Protein AF-A0A924TIH5-F1 (afdb_monomer_lite)

pLDDT: mean 90.41, std 7.59, range [57.5, 97.56]

Foldseek 3Di:
DDKDWFFFAAEAAQQDPVPPPDRFPHWDQQEQDLVRQQEQFDADPVRHGPGHSVNQRVLSVVVQCPAPQSVVRHRHTIDGRRHGDDMADWDKDKDKDKDFPDPDPPGKIKMKMKIKTRVVCVVPVVHRWHKDADCPRPRYDHAKYFDADDPPPDTHIGGDRDPDDRIDTDPPRSDMDMDMDMDIDD

Sequence (186 aa):
YNMQSGSPYTYVYIGDINRDGSPNNDLIYVPTSQADANLTDIKDANGNVTVTSAQQWNDLSAYIANDKYLKNRIGNYAERNGARTPWNNQLDMKISHEFLFTKSKSKQSIQLSLDVFNLSNFISRNWGKQYFVPNILNANYQLLTLQSITNSTKPNINFNKPTTTPWQVDPITSRAQGQLTVRYNF

Secondary structure (DSSP, 8-state):
-EEEPPPEEEEEEES-SS-SS-TT-PBPB--SSHHHHTBPPEE-TTS-EEE-HHHHHHHHHHHHHH-TTGGGTTTSBPPTT-EEPPPEEE--EEEEEEEE--SSSS--EEEEEEEEETHHHHH-TTSS--EE--GGGTTEEEEEEEEEE-SSSSEEEEE---SS-SSEE-TTTTS-EEEEEEEEE-

Radius of gyration: 25.92 Å; chains: 1; bounding box: 71×33×75 Å

Structure (mmCIF, N/CA/C/O backbone):
data_AF-A0A924TIH5-F1
#
_entry.id   AF-A0A924TIH5-F1
#
loop_
_atom_site.group_PDB
_atom_site.id
_atom_site.type_symbol
_atom_site.label_atom_id
_atom_site.label_alt_id
_atom_site.label_comp_id
_atom_site.label_asym_id
_atom_site.label_entity_id
_atom_site.label_seq_id
_atom_site.pdbx_PDB_ins_code
_atom_site.Cartn_x
_atom_site.Cartn_y
_atom_site.Cartn_z
_atom_site.occupancy
_atom_site.B_iso_or_equiv
_atom_site.auth_seq_id
_atom_site.auth_comp_id
_atom_site.auth_asym_id
_atom_site.auth_atom_id
_atom_site.pdbx_PDB_model_num
ATOM 1 N N . TYR A 1 1 ? -20.211 -0.505 15.451 1.00 76.81 1 TYR A N 1
ATOM 2 C CA . TYR A 1 1 ? -19.358 -1.172 14.448 1.00 76.81 1 TYR A CA 1
ATOM 3 C C . TYR A 1 1 ? -19.068 -0.179 13.339 1.00 76.81 1 TYR A C 1
ATOM 5 O O . TYR A 1 1 ? -20.004 0.461 12.877 1.00 76.81 1 TYR A O 1
ATOM 13 N N . ASN A 1 2 ? -17.800 -0.002 12.979 1.00 83.25 2 ASN A N 1
ATOM 14 C CA . ASN A 1 2 ? -17.338 0.960 11.984 1.00 83.25 2 ASN A CA 1
ATOM 15 C C . ASN A 1 2 ? -16.594 0.215 10.864 1.00 83.25 2 ASN A C 1
ATOM 17 O O . ASN A 1 2 ? -15.718 -0.606 11.146 1.00 83.25 2 ASN A O 1
ATOM 21 N N . MET A 1 3 ? -16.956 0.501 9.613 1.00 85.88 3 MET A N 1
ATOM 22 C CA . MET A 1 3 ? -16.277 0.025 8.409 1.00 85.88 3 MET A CA 1
ATOM 23 C C . MET A 1 3 ? -15.849 1.242 7.602 1.00 85.88 3 MET A C 1
ATOM 25 O O . MET A 1 3 ? -16.680 2.071 7.232 1.00 85.88 3 MET A O 1
ATOM 29 N N . GLN A 1 4 ? -14.561 1.338 7.304 1.00 87.38 4 GLN A N 1
ATOM 30 C CA . GLN A 1 4 ? -14.011 2.432 6.520 1.00 87.38 4 GLN A CA 1
ATOM 31 C C . GLN A 1 4 ? -13.245 1.872 5.334 1.00 87.38 4 GLN A C 1
ATOM 33 O O . GLN A 1 4 ? -12.441 0.940 5.454 1.00 87.38 4 GLN A O 1
ATOM 38 N N . SER A 1 5 ? -13.496 2.473 4.171 1.00 88.31 5 SER A N 1
ATOM 39 C CA . SER A 1 5 ? -12.651 2.250 3.003 1.00 88.31 5 SER A CA 1
ATOM 40 C C . SER A 1 5 ? -11.211 2.601 3.363 1.00 88.31 5 SER A C 1
ATOM 42 O O . SER A 1 5 ? -10.970 3.598 4.042 1.00 88.31 5 SER A O 1
ATOM 44 N N . GLY A 1 6 ? -10.263 1.793 2.892 1.00 90.19 6 GLY A N 1
ATOM 45 C CA . GLY A 1 6 ? -8.849 2.027 3.159 1.00 90.19 6 GLY A CA 1
ATOM 46 C C . GLY A 1 6 ? -8.371 3.396 2.673 1.00 90.19 6 GLY A C 1
ATOM 47 O O . GLY A 1 6 ? -8.931 3.964 1.722 1.00 90.19 6 GLY A O 1
ATOM 48 N N . SER A 1 7 ? -7.331 3.914 3.326 1.00 92.75 7 SER A N 1
ATOM 49 C CA . SER A 1 7 ? -6.721 5.200 2.997 1.00 92.75 7 SER A CA 1
ATOM 50 C C . SER A 1 7 ? -6.247 5.208 1.540 1.00 92.75 7 SER A C 1
ATOM 52 O O . SER A 1 7 ? -5.649 4.224 1.090 1.00 92.75 7 SER A O 1
ATOM 54 N N . PRO A 1 8 ? -6.526 6.278 0.779 1.00 94.00 8 PRO A N 1
ATOM 55 C CA . PRO A 1 8 ? -6.029 6.385 -0.579 1.00 94.00 8 PRO A CA 1
ATOM 56 C C . PRO A 1 8 ? -4.518 6.647 -0.601 1.00 94.00 8 PRO A C 1
ATOM 58 O O . PRO A 1 8 ? -3.979 7.274 0.310 1.00 94.00 8 PRO A O 1
ATOM 61 N N . TYR A 1 9 ? -3.856 6.187 -1.658 1.00 94.62 9 TYR A N 1
ATOM 62 C CA . TYR A 1 9 ? -2.470 6.518 -1.981 1.00 94.62 9 TYR A CA 1
ATOM 63 C C . TYR A 1 9 ? -2.252 6.545 -3.495 1.00 94.62 9 TYR A C 1
ATOM 65 O O . TYR A 1 9 ? -3.096 6.098 -4.279 1.00 94.62 9 TYR A O 1
ATOM 73 N N . THR A 1 10 ? -1.113 7.097 -3.905 1.00 94.88 10 THR A N 1
ATOM 74 C CA . THR A 1 10 ? -0.770 7.299 -5.317 1.00 94.88 10 THR A CA 1
ATOM 75 C C . THR A 1 10 ? 0.512 6.562 -5.664 1.00 94.88 10 THR A C 1
ATOM 77 O O . THR A 1 10 ? 1.492 6.677 -4.940 1.00 94.88 10 THR A O 1
ATOM 80 N N . TYR A 1 11 ? 0.545 5.853 -6.789 1.00 94.94 11 TYR A N 1
ATOM 81 C CA . TYR A 1 11 ? 1.796 5.321 -7.324 1.00 94.94 11 TYR A CA 1
ATOM 82 C C . TYR A 1 11 ? 2.500 6.373 -8.179 1.00 94.94 11 TYR A C 1
ATOM 84 O O . TYR A 1 11 ? 1.914 6.874 -9.142 1.00 94.94 11 TYR A O 1
ATOM 92 N N . VAL A 1 12 ? 3.750 6.680 -7.839 1.00 94.25 12 VAL A N 1
ATOM 93 C CA . VAL A 1 12 ? 4.549 7.705 -8.521 1.00 94.25 12 VAL A CA 1
ATOM 94 C C . VAL A 1 12 ? 5.921 7.196 -8.944 1.00 94.25 12 VAL A C 1
ATOM 96 O O . VAL A 1 12 ? 6.420 6.184 -8.434 1.00 94.25 12 VAL A O 1
ATOM 99 N N . TYR A 1 13 ? 6.527 7.921 -9.875 1.00 93.56 13 TYR A N 1
ATOM 100 C CA . TYR A 1 13 ? 7.938 7.798 -10.191 1.00 93.56 13 TYR A CA 1
ATOM 101 C C . TYR A 1 13 ? 8.814 8.469 -9.126 1.00 93.56 13 TYR A C 1
ATOM 103 O O . TYR A 1 13 ? 8.403 9.415 -8.454 1.00 93.56 13 TYR A O 1
ATOM 111 N N . ILE A 1 14 ? 10.042 7.970 -8.996 1.00 92.81 14 ILE A N 1
ATOM 112 C CA . ILE A 1 14 ? 11.169 8.725 -8.450 1.00 92.81 14 ILE A CA 1
ATOM 113 C C . ILE A 1 14 ? 11.834 9.436 -9.622 1.00 92.81 14 ILE A C 1
ATOM 115 O O . ILE A 1 14 ? 12.335 8.778 -10.530 1.00 92.81 14 ILE A O 1
ATOM 119 N N . GLY A 1 15 ? 11.861 10.759 -9.590 1.00 90.12 15 GLY A N 1
ATOM 120 C CA . GLY A 1 15 ? 12.354 11.616 -10.660 1.00 90.12 15 GLY A CA 1
ATOM 121 C C . GLY A 1 15 ? 11.254 12.478 -11.274 1.00 90.12 15 GLY A C 1
ATOM 122 O O . GLY A 1 15 ? 10.070 12.302 -11.011 1.00 90.12 15 GLY A O 1
ATOM 123 N N . ASP A 1 16 ? 11.689 13.436 -12.082 1.00 88.19 16 ASP A N 1
ATOM 124 C CA . ASP A 1 16 ? 10.838 14.434 -12.725 1.00 88.19 16 ASP A CA 1
ATOM 125 C C . ASP A 1 16 ? 10.706 14.094 -14.218 1.00 88.19 16 ASP A C 1
ATOM 127 O O . ASP A 1 16 ? 11.585 14.397 -15.031 1.00 88.19 16 ASP A O 1
ATOM 131 N N . ILE A 1 17 ? 9.652 13.352 -14.562 1.00 86.81 17 ILE A N 1
ATOM 132 C CA . ILE A 1 17 ? 9.388 12.881 -15.926 1.00 86.81 17 ILE A CA 1
ATOM 133 C C . ILE A 1 17 ? 8.745 13.981 -16.758 1.00 86.81 17 ILE A C 1
ATOM 135 O O . ILE A 1 17 ? 9.081 14.121 -17.938 1.00 86.81 17 ILE A O 1
ATOM 139 N N . ASN A 1 18 ? 7.824 14.741 -16.167 1.00 86.38 18 ASN A N 1
ATOM 140 C CA . ASN A 1 18 ? 7.115 15.811 -16.863 1.00 86.38 18 ASN A CA 1
ATOM 141 C C . ASN A 1 18 ? 7.921 17.133 -16.927 1.00 86.38 18 ASN A C 1
ATOM 143 O O . ASN A 1 18 ? 7.547 18.027 -17.687 1.00 86.38 18 ASN A O 1
ATOM 147 N N . ARG A 1 19 ? 9.053 17.216 -16.209 1.00 85.38 19 ARG A N 1
ATOM 148 C CA . ARG A 1 19 ? 9.970 18.365 -16.116 1.00 85.38 19 ARG A CA 1
ATOM 149 C C . ARG A 1 19 ? 9.336 19.614 -15.495 1.00 85.38 19 ARG A C 1
ATOM 151 O O . ARG A 1 19 ? 9.668 20.731 -15.896 1.00 85.38 19 ARG A O 1
ATOM 158 N N . ASP A 1 20 ? 8.434 19.434 -14.534 1.00 87.19 20 ASP A N 1
ATOM 159 C CA . ASP A 1 20 ? 7.752 20.518 -13.814 1.00 87.19 20 ASP A CA 1
ATOM 160 C C . ASP A 1 20 ? 8.487 20.980 -12.539 1.00 87.19 20 ASP A C 1
ATOM 162 O O . ASP A 1 20 ? 8.040 21.913 -11.866 1.00 87.19 20 ASP A O 1
ATOM 166 N N . GLY A 1 21 ? 9.627 20.363 -12.215 1.00 86.19 21 GLY A N 1
ATOM 167 C CA . GLY A 1 21 ? 10.427 20.665 -11.030 1.00 86.19 21 GLY A CA 1
ATOM 168 C C . GLY A 1 21 ? 10.032 19.875 -9.778 1.00 86.19 21 GLY A C 1
ATOM 169 O O . GLY A 1 21 ? 10.591 20.134 -8.709 1.00 86.19 21 GLY A O 1
ATOM 170 N N . SER A 1 22 ? 9.108 18.912 -9.877 1.00 87.69 22 SER A N 1
ATOM 171 C CA . SER A 1 22 ? 8.626 18.100 -8.753 1.00 87.69 22 SER A CA 1
ATOM 172 C C . SER A 1 22 ? 8.969 16.612 -8.923 1.00 87.69 22 SER A C 1
ATOM 174 O O . SER A 1 22 ? 8.161 15.818 -9.386 1.00 87.69 22 SER A O 1
ATOM 176 N N . PRO A 1 23 ? 10.125 16.137 -8.435 1.00 84.12 23 PRO A N 1
ATOM 177 C CA . PRO A 1 23 ? 10.618 14.795 -8.756 1.00 84.12 23 PRO A CA 1
ATOM 178 C C . PRO A 1 23 ? 9.881 13.624 -8.076 1.00 84.12 23 PRO A C 1
ATOM 180 O O . PRO A 1 23 ? 10.390 12.513 -8.087 1.00 84.12 23 PRO A O 1
ATOM 183 N N . ASN A 1 24 ? 8.748 13.833 -7.398 1.00 86.06 24 ASN A N 1
ATOM 184 C CA . ASN A 1 24 ? 8.076 12.787 -6.603 1.00 86.06 24 ASN A CA 1
ATOM 185 C C . ASN A 1 24 ? 6.539 12.878 -6.636 1.00 86.06 24 ASN A C 1
ATOM 187 O O . ASN A 1 24 ? 5.865 12.444 -5.695 1.00 86.06 24 ASN A O 1
ATOM 191 N N . ASN A 1 25 ? 5.965 13.495 -7.668 1.00 90.00 25 ASN A N 1
ATOM 192 C CA . ASN A 1 25 ? 4.514 13.667 -7.821 1.00 90.00 25 ASN A CA 1
ATOM 193 C C . ASN A 1 25 ? 3.964 13.094 -9.144 1.00 90.00 25 ASN A C 1
ATOM 195 O O . ASN A 1 25 ? 2.739 13.105 -9.328 1.00 90.00 25 ASN A O 1
ATOM 199 N N . ASP A 1 26 ? 4.851 12.603 -10.013 1.00 92.62 26 ASP A N 1
ATOM 200 C CA . ASP A 1 26 ? 4.543 12.101 -11.346 1.00 92.62 26 ASP A CA 1
ATOM 201 C C . ASP A 1 26 ? 3.966 10.694 -11.298 1.00 92.62 26 ASP A C 1
ATOM 203 O O . ASP A 1 26 ? 4.579 9.771 -10.767 1.00 92.62 26 ASP A O 1
ATOM 207 N N . LEU A 1 27 ? 2.776 10.521 -11.870 1.00 93.88 27 LEU A N 1
ATOM 208 C CA . LEU A 1 27 ? 2.031 9.263 -11.844 1.00 93.88 27 LEU A CA 1
ATOM 209 C C . LEU A 1 27 ? 2.719 8.198 -12.695 1.00 93.88 27 LEU A C 1
ATOM 211 O O . LEU A 1 27 ? 3.133 8.476 -13.821 1.00 93.88 27 LEU A O 1
ATOM 215 N N . ILE A 1 28 ? 2.779 6.960 -12.193 1.00 94.31 28 ILE A N 1
ATOM 216 C CA . ILE A 1 28 ? 3.353 5.870 -12.986 1.00 94.31 28 ILE A CA 1
ATOM 217 C C . ILE A 1 28 ? 2.491 5.526 -14.195 1.00 94.31 28 ILE A C 1
ATOM 219 O O . ILE A 1 28 ? 1.271 5.427 -14.083 1.00 94.31 28 ILE A O 1
ATOM 223 N N . TYR A 1 29 ? 3.125 5.268 -15.333 1.00 94.50 29 TYR A N 1
ATOM 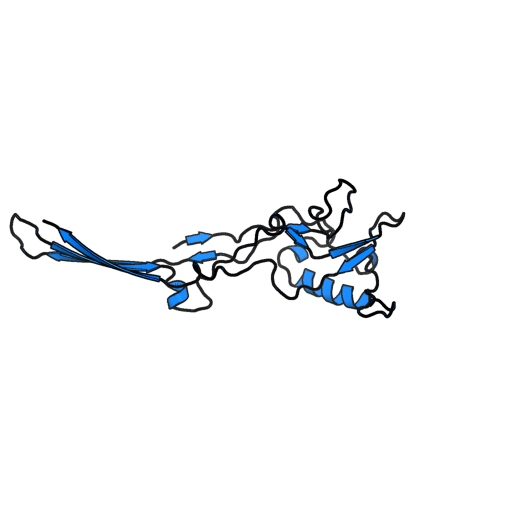224 C CA . TYR A 1 29 ? 2.498 4.511 -16.408 1.00 94.50 29 TYR A CA 1
ATOM 225 C C . TYR A 1 29 ? 2.622 3.017 -16.100 1.00 94.50 29 TYR A C 1
ATOM 227 O O . TYR A 1 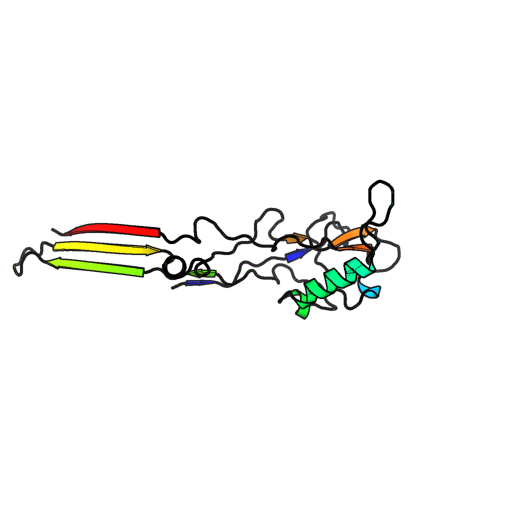29 ? 3.709 2.554 -15.748 1.00 94.50 29 TYR A O 1
ATOM 235 N N . VAL A 1 30 ? 1.528 2.259 -16.205 1.00 96.44 30 VAL A N 1
ATOM 236 C CA . VAL A 1 30 ? 1.551 0.809 -15.973 1.00 96.44 30 VAL A CA 1
ATOM 237 C C . VAL A 1 30 ? 1.799 0.099 -17.308 1.00 96.44 30 VAL A C 1
ATOM 239 O O . VAL A 1 30 ? 0.894 0.047 -18.144 1.00 96.44 30 VAL A O 1
ATOM 242 N N . PRO A 1 31 ? 3.006 -0.450 -17.533 1.00 94.88 31 PRO A N 1
ATOM 243 C CA . PRO A 1 31 ? 3.396 -0.982 -18.833 1.00 94.88 31 PRO A CA 1
ATOM 244 C C . PRO A 1 31 ? 2.620 -2.243 -19.220 1.00 94.88 31 PRO A C 1
ATOM 246 O O . PRO A 1 31 ? 2.280 -3.079 -18.383 1.00 94.88 31 PRO A O 1
ATOM 249 N N . THR A 1 32 ? 2.396 -2.400 -20.522 1.00 95.31 32 THR A N 1
ATOM 250 C CA . THR A 1 32 ? 1.727 -3.564 -21.129 1.00 95.31 32 THR A CA 1
ATOM 251 C C . THR A 1 32 ? 2.678 -4.721 -21.433 1.00 95.31 32 THR A C 1
ATOM 253 O O . THR A 1 32 ? 2.260 -5.876 -21.487 1.00 95.31 32 THR A O 1
ATOM 256 N N . SER A 1 33 ? 3.961 -4.424 -21.646 1.00 94.12 33 SER A N 1
ATOM 257 C CA . SER A 1 33 ? 4.993 -5.393 -22.021 1.00 94.12 33 SER A CA 1
ATOM 258 C C . SER A 1 33 ? 6.388 -4.921 -21.601 1.00 94.12 33 SER A C 1
ATOM 260 O O . SER A 1 33 ? 6.591 -3.748 -21.285 1.00 94.12 33 SER A O 1
ATOM 262 N N . GLN A 1 34 ? 7.380 -5.813 -21.653 1.00 92.12 34 GLN A N 1
ATOM 263 C CA . GLN A 1 34 ? 8.775 -5.467 -21.356 1.00 92.12 34 GLN A CA 1
ATOM 264 C C . GLN A 1 34 ? 9.309 -4.355 -22.270 1.00 92.12 34 GLN A C 1
ATOM 266 O O . GLN A 1 34 ? 9.983 -3.439 -21.802 1.00 92.12 34 GLN A O 1
ATOM 271 N N . ALA A 1 35 ? 8.975 -4.417 -23.563 1.00 90.19 35 ALA A N 1
ATOM 272 C CA . ALA A 1 35 ? 9.354 -3.398 -24.541 1.00 90.19 35 ALA A CA 1
ATOM 273 C C . ALA A 1 35 ? 8.684 -2.043 -24.260 1.00 90.19 35 ALA A C 1
ATOM 275 O O . ALA A 1 35 ? 9.222 -0.992 -24.595 1.00 90.19 35 ALA A O 1
ATOM 276 N N . ASP A 1 36 ? 7.507 -2.065 -23.638 1.00 90.31 36 ASP A N 1
ATOM 277 C CA . ASP A 1 36 ? 6.765 -0.870 -23.256 1.00 90.31 36 ASP A CA 1
ATOM 278 C C . ASP A 1 36 ? 7.317 -0.223 -21.976 1.00 90.31 36 ASP A C 1
ATOM 280 O O . ASP A 1 36 ? 7.389 0.999 -21.891 1.00 90.31 36 ASP A O 1
ATOM 284 N N . ALA A 1 37 ? 7.770 -1.040 -21.019 1.00 90.50 37 ALA A N 1
ATOM 285 C CA . ALA A 1 37 ? 8.333 -0.579 -19.753 1.00 90.50 37 ALA A CA 1
ATOM 286 C C . ALA A 1 37 ? 9.672 0.155 -19.900 1.00 90.50 37 ALA A C 1
ATOM 288 O O . ALA A 1 37 ? 9.978 0.997 -19.065 1.00 90.50 37 ALA A O 1
ATOM 289 N N . ASN A 1 38 ? 10.471 -0.169 -20.924 1.00 92.50 38 ASN A N 1
ATOM 290 C CA . ASN A 1 38 ? 11.796 0.420 -21.152 1.00 92.50 38 ASN A CA 1
ATOM 291 C C . ASN A 1 38 ? 12.707 0.368 -19.897 1.00 92.50 38 ASN A C 1
ATOM 293 O O . ASN A 1 38 ? 13.291 1.365 -19.459 1.00 92.50 38 ASN A O 1
ATOM 297 N N . LEU A 1 39 ? 12.773 -0.822 -19.286 1.00 94.38 39 LEU A N 1
ATOM 298 C CA . LEU A 1 39 ? 13.596 -1.096 -18.107 1.00 94.38 39 LEU A CA 1
ATOM 299 C C . LEU A 1 39 ? 15.074 -1.210 -18.494 1.00 94.38 39 LEU A C 1
ATOM 301 O O . LEU A 1 39 ? 15.415 -1.958 -19.409 1.00 94.38 39 LEU A O 1
ATOM 305 N N . THR A 1 40 ? 15.955 -0.534 -17.762 1.00 94.75 40 THR A N 1
ATOM 306 C CA . THR A 1 40 ? 17.412 -0.676 -17.919 1.00 94.75 40 THR A CA 1
ATOM 307 C C . THR A 1 40 ? 17.988 -1.635 -16.885 1.00 94.75 40 THR A C 1
ATOM 309 O O . THR A 1 40 ? 17.383 -1.864 -15.844 1.00 94.75 40 THR A O 1
ATOM 312 N N . ASP A 1 41 ? 19.156 -2.216 -17.145 1.00 95.31 41 ASP A N 1
ATOM 313 C CA . ASP A 1 41 ? 19.834 -3.059 -16.154 1.00 95.31 41 ASP A CA 1
ATOM 314 C C . ASP A 1 41 ? 20.254 -2.237 -14.924 1.00 95.31 41 ASP A C 1
ATOM 316 O O . ASP A 1 41 ? 20.833 -1.157 -15.062 1.00 95.31 41 ASP A O 1
ATOM 320 N N . ILE A 1 42 ? 20.007 -2.771 -13.725 1.00 93.94 42 ILE A N 1
ATOM 321 C CA . ILE A 1 42 ? 20.531 -2.211 -12.475 1.00 93.94 42 ILE A CA 1
ATOM 322 C C . ILE A 1 42 ? 21.972 -2.692 -12.330 1.00 93.94 42 ILE A C 1
ATOM 324 O O . ILE A 1 42 ? 22.253 -3.889 -12.452 1.00 93.94 42 ILE A O 1
ATOM 328 N N . LYS A 1 43 ? 22.886 -1.755 -12.076 1.00 93.50 43 LYS A N 1
ATOM 329 C CA . LYS A 1 43 ? 24.322 -2.013 -11.956 1.00 93.50 43 LYS A CA 1
ATOM 330 C C . LYS A 1 43 ? 24.841 -1.603 -10.583 1.00 93.50 43 LYS A C 1
ATOM 332 O O . LYS A 1 43 ? 24.302 -0.687 -9.965 1.00 93.50 43 LYS A O 1
ATOM 337 N N . ASP A 1 44 ? 25.874 -2.290 -10.106 1.00 91.88 44 ASP A N 1
ATOM 338 C CA . ASP A 1 44 ? 26.629 -1.870 -8.926 1.00 91.88 44 ASP A CA 1
ATOM 339 C C . ASP A 1 44 ? 27.545 -0.668 -9.240 1.00 91.88 44 ASP A C 1
ATOM 341 O O . ASP A 1 44 ? 27.647 -0.209 -10.381 1.00 91.88 44 ASP A O 1
ATOM 345 N N . ALA A 1 45 ? 28.245 -0.161 -8.221 1.00 90.69 45 ALA A N 1
ATOM 346 C CA . ALA A 1 45 ? 29.190 0.948 -8.376 1.00 90.69 45 ALA A CA 1
ATOM 347 C C . ALA A 1 45 ? 30.375 0.628 -9.313 1.00 90.69 45 ALA A C 1
ATOM 349 O O . ALA A 1 45 ? 31.018 1.547 -9.814 1.00 90.69 45 ALA A O 1
ATOM 350 N N . ASN A 1 46 ? 30.649 -0.655 -9.568 1.00 91.75 46 ASN A N 1
ATOM 351 C CA . ASN A 1 46 ? 31.712 -1.127 -10.454 1.00 91.75 46 ASN A CA 1
ATOM 352 C C . ASN A 1 46 ? 31.209 -1.374 -11.891 1.00 91.75 46 ASN A C 1
ATOM 354 O O . ASN A 1 46 ? 31.988 -1.772 -12.754 1.00 91.75 46 ASN A O 1
ATOM 358 N N . GLY A 1 47 ? 29.919 -1.145 -12.162 1.00 89.56 47 GLY A N 1
ATOM 359 C CA . GLY A 1 47 ? 29.298 -1.344 -13.469 1.00 89.56 47 GLY A CA 1
ATOM 360 C C . GLY A 1 47 ? 28.846 -2.779 -13.760 1.00 89.56 47 GLY A C 1
ATOM 361 O O . GLY A 1 47 ? 28.375 -3.038 -14.872 1.00 89.56 47 GLY A O 1
ATOM 362 N N . ASN A 1 48 ? 28.934 -3.699 -12.795 1.00 92.56 48 ASN A N 1
ATOM 363 C CA . ASN A 1 48 ? 28.435 -5.064 -12.955 1.00 92.56 48 ASN A CA 1
ATOM 364 C C . ASN A 1 48 ? 26.913 -5.083 -12.840 1.00 92.56 48 ASN A C 1
ATOM 366 O O . ASN A 1 48 ? 26.343 -4.467 -11.941 1.00 92.56 48 ASN A O 1
ATOM 370 N N . VAL A 1 49 ? 26.248 -5.825 -13.725 1.00 94.25 49 VAL A N 1
ATOM 371 C CA . VAL A 1 49 ? 24.790 -5.986 -13.681 1.00 94.25 49 VAL A CA 1
ATOM 372 C C . VAL A 1 49 ? 24.401 -6.819 -12.461 1.00 94.25 49 VAL A C 1
ATOM 374 O O . VAL A 1 49 ? 24.782 -7.982 -12.353 1.00 94.25 49 VAL A O 1
ATOM 377 N N . THR A 1 50 ? 23.621 -6.230 -11.556 1.00 94.44 50 THR A N 1
ATOM 378 C CA . THR A 1 50 ? 23.069 -6.906 -10.373 1.00 94.44 50 THR A CA 1
ATOM 379 C C . THR A 1 50 ? 21.665 -7.433 -10.637 1.00 94.44 50 THR A C 1
ATOM 381 O O . THR A 1 50 ? 21.316 -8.515 -10.167 1.00 94.44 50 THR A O 1
ATOM 384 N N . VAL A 1 51 ? 20.864 -6.703 -11.422 1.00 95.19 51 VAL A N 1
ATOM 385 C CA . VAL A 1 51 ? 19.522 -7.122 -11.840 1.00 95.19 51 VAL A CA 1
ATOM 386 C C . VAL A 1 51 ? 19.300 -6.739 -13.297 1.00 95.19 51 VAL A C 1
ATOM 388 O O . VAL A 1 51 ? 19.345 -5.564 -13.661 1.00 95.19 51 VAL A O 1
ATOM 391 N N . THR A 1 52 ? 19.018 -7.729 -14.139 1.00 96.19 52 THR A N 1
ATOM 392 C CA . THR A 1 52 ? 18.737 -7.493 -15.559 1.00 96.19 52 THR A CA 1
ATOM 393 C C . THR A 1 52 ? 17.368 -6.838 -15.754 1.00 96.19 52 THR A C 1
ATOM 395 O O . THR A 1 52 ? 16.452 -6.995 -14.942 1.00 96.19 52 THR A O 1
ATOM 398 N N . SER A 1 53 ? 17.198 -6.125 -16.862 1.00 95.19 53 SER A N 1
ATOM 399 C CA . SER A 1 53 ? 15.911 -5.580 -17.314 1.00 95.19 53 SER A CA 1
ATOM 400 C C . SER A 1 53 ? 14.819 -6.655 -17.426 1.00 95.19 53 SER A C 1
ATOM 402 O O . SER A 1 53 ? 13.675 -6.419 -17.041 1.00 95.19 53 SER A O 1
ATOM 404 N N . ALA A 1 54 ? 15.171 -7.862 -17.879 1.00 95.88 54 ALA A N 1
ATOM 405 C CA . ALA A 1 54 ? 14.257 -9.003 -17.948 1.00 95.88 54 ALA A CA 1
ATOM 406 C C . ALA A 1 54 ? 13.829 -9.499 -16.557 1.00 95.88 54 ALA A C 1
ATOM 408 O O . ALA A 1 54 ? 12.649 -9.769 -16.333 1.00 95.88 54 ALA A O 1
ATOM 409 N N . GLN A 1 55 ? 14.760 -9.568 -15.600 1.00 96.56 55 GLN A N 1
ATOM 410 C CA . GLN A 1 55 ? 14.431 -9.941 -14.225 1.00 96.56 55 GLN A CA 1
ATOM 411 C C . GLN A 1 55 ? 13.527 -8.891 -13.565 1.00 96.56 55 GLN A C 1
ATOM 413 O O . GLN A 1 55 ? 12.538 -9.246 -12.924 1.00 96.56 55 GLN A O 1
ATOM 418 N N . GLN A 1 56 ? 13.818 -7.605 -13.778 1.00 97.56 56 GLN A N 1
ATOM 419 C CA . GLN A 1 56 ? 12.951 -6.515 -13.329 1.00 97.56 56 GLN A CA 1
ATOM 420 C C . GLN A 1 56 ? 11.555 -6.609 -13.941 1.00 97.56 56 GLN A C 1
ATOM 422 O O . GLN A 1 56 ? 10.578 -6.400 -13.232 1.00 97.56 56 GLN A O 1
ATOM 427 N N . TRP A 1 57 ? 11.442 -6.945 -15.229 1.00 97.25 57 TRP A N 1
ATOM 428 C CA . TRP A 1 57 ? 10.146 -7.107 -15.885 1.00 97.25 57 TRP A CA 1
ATOM 429 C C . TRP A 1 57 ? 9.325 -8.244 -15.276 1.00 97.25 57 TRP A C 1
ATOM 431 O O . TRP A 1 57 ? 8.137 -8.066 -15.006 1.00 97.25 57 TRP A O 1
ATOM 441 N N . ASN A 1 58 ? 9.943 -9.396 -15.016 1.00 97.06 58 ASN A N 1
ATOM 442 C CA . ASN A 1 58 ? 9.265 -10.519 -14.369 1.00 97.06 58 ASN A CA 1
ATOM 443 C C . ASN A 1 58 ? 8.748 -10.128 -12.977 1.00 97.06 58 ASN A C 1
ATOM 445 O O . ASN A 1 58 ? 7.596 -10.398 -12.646 1.00 97.06 58 ASN A O 1
ATOM 449 N N . ASP A 1 59 ? 9.566 -9.431 -12.186 1.00 96.62 59 ASP A N 1
ATOM 450 C CA . ASP A 1 59 ? 9.164 -8.978 -10.855 1.00 96.62 59 ASP A CA 1
ATOM 451 C C . ASP A 1 59 ? 8.083 -7.876 -10.907 1.00 96.62 59 ASP A C 1
ATOM 453 O O . ASP A 1 59 ? 7.121 -7.920 -10.139 1.00 96.62 59 ASP A O 1
ATOM 457 N N . LEU A 1 60 ? 8.200 -6.911 -11.826 1.00 96.81 60 LEU A N 1
ATOM 458 C CA . LEU A 1 60 ? 7.233 -5.825 -12.008 1.00 96.81 60 LEU A CA 1
ATOM 459 C C . LEU A 1 60 ? 5.884 -6.352 -12.507 1.00 96.81 60 LEU A C 1
ATOM 461 O O . LEU A 1 60 ? 4.845 -5.993 -11.959 1.00 96.81 60 LEU A O 1
ATOM 465 N N . SER A 1 61 ? 5.884 -7.214 -13.523 1.00 96.69 61 SER A N 1
ATOM 466 C CA . SER A 1 61 ? 4.658 -7.813 -14.061 1.00 96.69 61 SER A CA 1
ATOM 467 C C . SER A 1 61 ? 3.957 -8.686 -13.018 1.00 96.69 61 SER A C 1
ATOM 469 O O . SER A 1 61 ? 2.739 -8.587 -12.864 1.00 96.69 61 SER A O 1
ATOM 471 N N . ALA A 1 62 ? 4.711 -9.454 -12.223 1.00 96.31 62 ALA A N 1
ATOM 472 C CA . ALA A 1 62 ? 4.166 -10.198 -11.092 1.00 96.31 62 ALA A CA 1
ATOM 473 C C . ALA A 1 62 ? 3.586 -9.269 -10.012 1.00 96.31 62 ALA A C 1
ATOM 475 O O . ALA A 1 62 ? 2.519 -9.556 -9.465 1.00 96.31 62 ALA A O 1
ATOM 476 N N . TYR A 1 63 ? 4.246 -8.148 -9.709 1.00 95.81 63 TYR A N 1
ATOM 477 C CA . TYR A 1 63 ? 3.729 -7.159 -8.762 1.00 95.81 63 TYR A CA 1
ATOM 478 C C . TYR A 1 63 ? 2.427 -6.519 -9.264 1.00 95.81 63 TYR A C 1
ATOM 480 O O . TYR A 1 63 ? 1.432 -6.514 -8.541 1.00 95.81 63 TYR A O 1
ATOM 488 N N . ILE A 1 64 ? 2.398 -6.058 -10.520 1.00 96.44 64 ILE A N 1
ATOM 489 C CA . ILE A 1 64 ? 1.213 -5.469 -11.162 1.00 96.44 64 ILE A CA 1
ATOM 490 C C . ILE A 1 64 ? 0.045 -6.460 -11.159 1.00 96.44 64 ILE A C 1
ATOM 492 O O . ILE A 1 64 ? -1.070 -6.075 -10.821 1.00 96.44 64 ILE A O 1
ATOM 496 N N . ALA A 1 65 ? 0.288 -7.730 -11.498 1.00 95.88 65 ALA A N 1
ATOM 497 C CA . ALA A 1 65 ? -0.753 -8.756 -11.554 1.00 95.88 65 ALA A CA 1
ATOM 498 C C . ALA A 1 65 ? -1.360 -9.076 -10.175 1.00 95.88 65 ALA A C 1
ATOM 500 O O . ALA A 1 65 ? -2.559 -9.351 -10.073 1.00 95.88 65 ALA A O 1
ATOM 501 N N . ASN A 1 66 ? -0.545 -9.030 -9.116 1.00 94.62 66 ASN A N 1
ATOM 502 C CA . ASN A 1 66 ? -0.990 -9.280 -7.743 1.00 94.62 66 ASN A CA 1
ATOM 503 C C . ASN A 1 66 ? -1.622 -8.049 -7.076 1.00 94.62 66 ASN A C 1
ATOM 505 O O . ASN A 1 66 ? -2.379 -8.193 -6.111 1.00 94.62 66 ASN A O 1
ATOM 509 N N . ASP A 1 67 ? -1.352 -6.845 -7.577 1.00 94.62 67 ASP A N 1
ATOM 510 C CA . ASP A 1 67 ? -1.930 -5.622 -7.041 1.00 94.62 67 ASP A CA 1
ATOM 511 C C . ASP A 1 67 ? -3.350 -5.375 -7.583 1.00 94.62 67 ASP A C 1
ATOM 513 O O . ASP A 1 67 ? -3.609 -5.355 -8.788 1.00 94.62 67 ASP A O 1
ATOM 517 N N . LYS A 1 68 ? -4.312 -5.169 -6.673 1.00 93.62 68 LYS A N 1
ATOM 518 C CA . LYS A 1 68 ? -5.732 -5.004 -7.034 1.00 93.62 68 LYS A CA 1
ATOM 519 C C . LYS A 1 68 ? -5.996 -3.759 -7.879 1.00 93.62 68 LYS A C 1
ATOM 521 O O . LYS A 1 68 ? -6.982 -3.753 -8.615 1.00 93.62 68 LYS A O 1
ATOM 526 N N . TYR A 1 69 ? -5.181 -2.722 -7.729 1.00 96.06 69 TYR A N 1
ATOM 527 C CA . TYR A 1 69 ? -5.328 -1.452 -8.416 1.00 96.06 69 TYR A CA 1
ATOM 528 C C . TYR A 1 69 ? -4.553 -1.452 -9.739 1.00 96.06 69 TYR A C 1
ATOM 530 O O . TYR A 1 69 ? -5.151 -1.211 -10.788 1.00 96.06 69 TYR A O 1
ATOM 538 N N . LEU A 1 70 ? -3.261 -1.790 -9.713 1.00 96.50 70 LEU A N 1
ATOM 539 C CA . LEU A 1 70 ? -2.383 -1.725 -10.886 1.00 96.50 70 LEU A CA 1
ATOM 540 C C . LEU A 1 70 ? -2.791 -2.695 -11.993 1.00 96.50 70 LEU A C 1
ATOM 542 O O . LEU A 1 70 ? -2.712 -2.331 -13.164 1.00 96.50 70 LEU A O 1
ATOM 546 N N . LYS A 1 71 ? -3.307 -3.885 -11.662 1.00 96.75 71 LYS A N 1
ATOM 547 C CA . LYS A 1 71 ? -3.794 -4.833 -12.678 1.00 96.75 71 LYS A CA 1
ATOM 548 C C . LYS A 1 71 ? -4.889 -4.250 -13.580 1.00 96.75 71 LYS A C 1
ATOM 550 O O . LYS A 1 71 ? -4.993 -4.624 -14.740 1.00 96.75 71 LYS A O 1
ATOM 555 N N . ASN A 1 72 ? -5.690 -3.318 -13.057 1.00 97.19 72 ASN A N 1
ATOM 556 C CA . ASN A 1 72 ? -6.763 -2.650 -13.801 1.00 97.19 72 ASN A CA 1
ATOM 557 C C . ASN A 1 72 ? -6.267 -1.391 -14.533 1.00 97.19 72 ASN A C 1
ATOM 559 O O . ASN A 1 72 ? -7.054 -0.691 -15.163 1.00 97.19 72 ASN A O 1
ATOM 563 N N . ARG A 1 73 ? -4.976 -1.073 -14.405 1.00 97.19 73 ARG A N 1
ATOM 564 C CA . ARG A 1 73 ? -4.328 0.103 -14.988 1.00 97.19 73 ARG A CA 1
ATOM 565 C C . ARG A 1 73 ? -3.356 -0.230 -16.096 1.00 97.19 73 ARG A C 1
ATOM 567 O O . ARG A 1 73 ? -2.817 0.701 -16.670 1.00 97.19 73 ARG A O 1
ATOM 574 N N . ILE A 1 74 ? -3.152 -1.505 -16.415 1.00 96.69 74 ILE A N 1
ATOM 575 C CA . ILE A 1 74 ? -2.271 -1.931 -17.505 1.00 96.69 74 ILE A CA 1
ATOM 576 C C . ILE A 1 74 ? -2.613 -1.146 -18.781 1.00 96.69 74 ILE A C 1
ATOM 578 O O . ILE A 1 74 ? -3.772 -1.091 -19.196 1.00 96.69 74 ILE A O 1
ATOM 582 N N . GLY A 1 75 ? -1.606 -0.497 -19.366 1.00 95.25 75 GLY A N 1
ATOM 583 C CA . GLY A 1 75 ? -1.743 0.364 -20.540 1.00 95.25 75 GLY A CA 1
ATOM 584 C C . GLY A 1 75 ? -2.167 1.806 -20.257 1.00 95.25 75 GLY A C 1
ATOM 585 O O . GLY A 1 75 ? -2.258 2.593 -21.195 1.00 95.25 75 GLY A O 1
ATOM 586 N N . ASN A 1 76 ? -2.397 2.174 -18.996 1.00 96.38 76 ASN A N 1
ATOM 587 C CA . ASN A 1 76 ? -2.830 3.498 -18.563 1.00 96.38 76 ASN A CA 1
ATOM 588 C C . ASN A 1 76 ? -1.923 4.048 -17.454 1.00 96.38 76 ASN A C 1
ATOM 590 O O . ASN A 1 76 ? -1.174 3.324 -16.795 1.00 96.38 76 ASN A O 1
ATOM 594 N N . TYR A 1 77 ? -2.033 5.353 -17.211 1.00 95.00 77 TYR A N 1
ATOM 595 C CA . TYR A 1 77 ? -1.438 5.966 -16.031 1.00 95.00 77 TYR A CA 1
ATOM 596 C C . TYR A 1 77 ? -2.215 5.589 -14.763 1.00 95.00 77 TYR A C 1
ATOM 598 O O . TYR A 1 77 ? -3.448 5.453 -14.760 1.00 95.00 77 TYR A O 1
ATOM 606 N N . ALA A 1 78 ? -1.477 5.446 -13.665 1.00 96.38 78 ALA A N 1
ATOM 607 C CA . ALA A 1 78 ? -2.040 5.495 -12.331 1.00 96.38 78 ALA A CA 1
ATOM 608 C C . ALA A 1 78 ? -2.748 6.843 -12.126 1.00 96.38 78 ALA A C 1
ATOM 610 O O . ALA A 1 78 ? -2.413 7.855 -12.727 1.00 96.38 78 ALA A O 1
ATOM 611 N N . GLU A 1 79 ? -3.742 6.846 -11.257 1.00 96.12 79 GLU A N 1
ATOM 612 C CA . GLU A 1 79 ? -4.500 8.008 -10.824 1.00 96.12 79 GLU A CA 1
ATOM 613 C C . GLU A 1 79 ? -4.006 8.465 -9.463 1.00 96.12 79 GLU A C 1
ATOM 615 O O . GLU A 1 79 ? -3.681 7.663 -8.578 1.00 96.12 79 GLU A O 1
ATOM 620 N N . ARG A 1 80 ? -4.055 9.781 -9.273 1.00 93.06 80 ARG A N 1
ATOM 621 C CA . ARG A 1 80 ? -3.866 10.391 -7.966 1.00 93.06 80 ARG A CA 1
ATOM 622 C C . ARG A 1 80 ? -4.915 9.851 -6.997 1.00 93.06 80 ARG A C 1
ATOM 624 O O . ARG A 1 80 ? -6.107 9.918 -7.279 1.00 93.06 80 ARG A O 1
ATOM 631 N N . ASN A 1 81 ? -4.465 9.342 -5.852 1.00 93.44 81 ASN A N 1
ATOM 632 C CA . ASN A 1 81 ? -5.303 8.756 -4.804 1.00 93.44 81 ASN A CA 1
ATOM 633 C C . ASN A 1 81 ? -6.168 7.570 -5.276 1.00 93.44 81 ASN A C 1
ATOM 635 O O . ASN A 1 81 ? -7.188 7.263 -4.655 1.00 93.44 81 ASN A O 1
ATOM 639 N N . GLY A 1 82 ? -5.776 6.909 -6.372 1.00 93.50 82 GLY A N 1
ATOM 640 C CA . GLY A 1 82 ? -6.543 5.813 -6.962 1.00 93.50 82 GLY A CA 1
ATOM 641 C C . GLY A 1 82 ? -6.375 4.477 -6.235 1.00 93.50 82 GLY A C 1
ATOM 642 O O . GLY A 1 82 ? -7.324 3.693 -6.158 1.00 93.50 82 GLY A O 1
ATOM 643 N N . ALA A 1 83 ? -5.189 4.208 -5.686 1.00 95.00 83 ALA A N 1
ATOM 644 C CA . ALA A 1 83 ? -4.926 2.988 -4.934 1.00 95.00 83 ALA A CA 1
ATOM 645 C C . ALA A 1 83 ? -5.409 3.138 -3.484 1.00 95.00 83 ALA A C 1
ATOM 647 O O . ALA A 1 83 ? -5.490 4.248 -2.960 1.00 95.00 83 ALA A O 1
ATOM 648 N N . ARG A 1 84 ? -5.759 2.029 -2.822 1.00 94.50 84 ARG A N 1
ATOM 649 C CA . ARG A 1 84 ? -6.284 2.041 -1.445 1.00 94.50 84 ARG A CA 1
ATOM 650 C C . ARG A 1 84 ? -5.687 0.936 -0.597 1.00 94.50 84 ARG A C 1
ATOM 652 O O . ARG A 1 84 ? -5.442 -0.165 -1.088 1.00 94.50 84 ARG A O 1
ATOM 659 N N . THR A 1 85 ? -5.484 1.225 0.685 1.00 94.00 85 THR A N 1
ATOM 660 C CA . THR A 1 85 ? -5.120 0.204 1.675 1.00 94.00 85 THR A CA 1
ATOM 661 C C . THR A 1 85 ? -6.254 -0.814 1.857 1.00 94.00 85 THR A C 1
ATOM 663 O O . THR A 1 85 ? -7.381 -0.592 1.393 1.00 94.00 85 THR A O 1
ATOM 666 N N . PRO A 1 86 ? -6.013 -1.931 2.566 1.00 93.19 86 PRO A N 1
ATOM 667 C CA . PRO A 1 86 ? -7.093 -2.792 3.024 1.00 93.19 86 PRO A CA 1
ATOM 668 C C . PRO A 1 86 ? -8.120 -2.016 3.860 1.00 93.19 86 PRO A C 1
ATOM 670 O O . PRO A 1 86 ? -7.836 -0.937 4.384 1.00 93.19 86 PRO A O 1
ATOM 673 N N . TRP A 1 87 ? -9.323 -2.576 3.961 1.00 91.94 87 TRP A N 1
ATOM 674 C CA . TRP A 1 87 ? -10.411 -1.980 4.730 1.00 91.94 87 TRP A CA 1
ATOM 675 C C . TRP A 1 87 ? -10.131 -2.017 6.225 1.00 91.94 87 TRP A C 1
ATOM 677 O O . TRP A 1 87 ? -9.704 -3.037 6.772 1.00 91.94 87 TRP A O 1
ATOM 687 N N . ASN A 1 88 ? -10.491 -0.919 6.874 1.00 92.19 88 ASN A N 1
ATOM 688 C CA . ASN A 1 88 ? -10.422 -0.760 8.311 1.00 92.19 88 ASN A CA 1
ATOM 689 C C . ASN A 1 88 ? -11.778 -1.130 8.905 1.00 92.19 88 ASN A C 1
ATOM 691 O O . ASN A 1 88 ? -12.809 -0.575 8.527 1.00 92.19 88 ASN A O 1
ATOM 695 N N . ASN A 1 89 ? -11.783 -2.099 9.817 1.00 90.25 89 ASN A N 1
ATOM 696 C CA . ASN A 1 89 ? -12.999 -2.609 10.441 1.00 90.25 89 ASN A CA 1
ATOM 697 C C . ASN A 1 89 ? -12.803 -2.608 11.951 1.00 90.25 89 ASN A C 1
ATOM 699 O O . ASN A 1 89 ? -11.867 -3.239 12.434 1.00 90.25 89 ASN A O 1
ATOM 703 N N . GLN A 1 90 ? -13.681 -1.935 12.690 1.00 89.88 90 GLN A N 1
ATOM 704 C CA . GLN A 1 90 ? -13.603 -1.854 14.145 1.00 89.88 90 GLN A CA 1
ATOM 705 C C . GLN A 1 90 ? -14.954 -2.165 14.782 1.00 89.88 90 GLN A C 1
ATOM 707 O O . GLN A 1 90 ? -15.977 -1.540 14.485 1.00 89.88 90 GLN A O 1
ATOM 712 N N . LEU A 1 91 ? -14.953 -3.142 15.685 1.00 92.62 91 LEU A N 1
ATOM 713 C CA . LEU A 1 91 ? -16.099 -3.465 16.522 1.00 92.62 91 LEU A CA 1
ATOM 714 C C . LEU A 1 91 ? -15.823 -3.030 17.956 1.00 92.62 91 LEU A C 1
ATOM 716 O O . LEU A 1 91 ? -14.928 -3.577 18.588 1.00 92.62 91 LEU A O 1
ATOM 720 N N . ASP A 1 92 ? -16.631 -2.109 18.467 1.00 94.06 92 ASP A N 1
ATOM 721 C CA . ASP A 1 92 ? -16.621 -1.713 19.873 1.00 94.06 92 ASP A CA 1
ATOM 722 C C . ASP A 1 92 ? -17.875 -2.258 20.563 1.00 94.06 92 ASP A C 1
ATOM 724 O O . ASP A 1 92 ? -18.938 -2.371 19.941 1.00 94.06 92 ASP A O 1
ATOM 728 N N . MET A 1 93 ? -17.747 -2.602 21.841 1.00 94.81 93 MET A N 1
ATOM 729 C CA . MET A 1 93 ? -18.816 -3.146 22.671 1.00 94.81 93 MET A CA 1
ATOM 730 C C . MET A 1 93 ? -18.903 -2.367 23.979 1.00 94.81 93 MET A C 1
ATOM 732 O O . MET A 1 93 ? -17.889 -2.098 24.612 1.00 94.81 93 MET A O 1
ATOM 736 N N . LYS A 1 94 ? -20.127 -2.071 24.414 1.00 95.81 94 LYS A N 1
ATOM 737 C CA . LYS A 1 94 ? -20.413 -1.545 25.747 1.00 95.81 94 LYS A CA 1
ATOM 738 C C . LYS A 1 94 ? -21.501 -2.384 26.392 1.00 95.81 94 LYS A C 1
ATOM 740 O O . LYS A 1 94 ? -22.542 -2.611 25.778 1.00 95.81 94 LYS A O 1
ATOM 745 N N . ILE A 1 95 ? -21.273 -2.809 27.628 1.00 95.69 95 ILE A N 1
ATOM 746 C CA . ILE A 1 95 ? -22.272 -3.479 28.461 1.00 95.69 95 ILE A CA 1
ATOM 747 C C . ILE A 1 95 ? -22.419 -2.669 29.742 1.00 95.69 95 ILE A C 1
ATOM 749 O O . ILE A 1 95 ? -21.432 -2.393 30.417 1.00 95.69 95 ILE A O 1
ATOM 753 N N . SER A 1 96 ? -23.652 -2.311 30.087 1.00 95.75 96 SER A N 1
ATOM 754 C CA . SER A 1 96 ? -23.963 -1.569 31.305 1.00 95.75 96 SER A CA 1
ATOM 755 C C . SER A 1 96 ? -25.099 -2.246 32.056 1.00 95.75 96 SER A C 1
ATOM 757 O O . SER A 1 96 ? -26.090 -2.647 31.449 1.00 95.75 96 SER A O 1
ATOM 759 N N . HIS A 1 97 ? -24.969 -2.341 33.376 1.00 94.12 97 HIS A N 1
ATOM 760 C CA . HIS A 1 97 ? -26.015 -2.842 34.257 1.00 94.12 97 HIS A CA 1
ATOM 761 C C . HIS A 1 97 ? -26.225 -1.882 35.424 1.00 94.12 97 HIS A C 1
ATOM 763 O O . H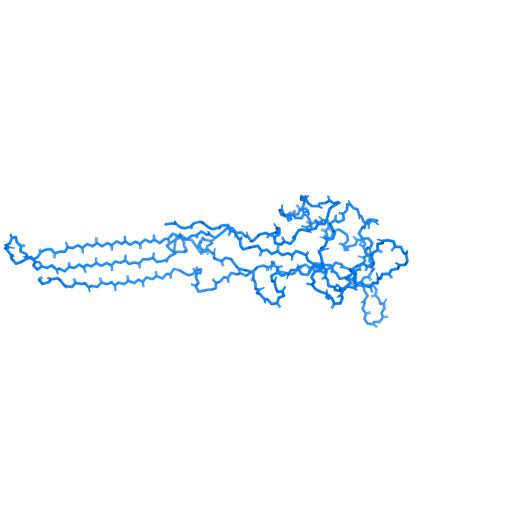IS A 1 97 ? -25.261 -1.383 36.005 1.00 94.12 97 HIS A O 1
ATOM 769 N N . GLU A 1 98 ? -27.485 -1.624 35.757 1.00 93.00 98 GLU A N 1
ATOM 770 C CA . GLU A 1 98 ? -27.880 -0.739 36.846 1.00 93.00 98 GLU A CA 1
ATOM 771 C C . GLU A 1 98 ? -28.530 -1.549 37.969 1.00 93.00 98 GLU A C 1
ATOM 773 O O . GLU A 1 98 ? -29.526 -2.239 37.764 1.00 93.00 98 GLU A O 1
ATOM 778 N N . PHE A 1 99 ? -27.962 -1.441 39.165 1.00 89.88 99 PHE A N 1
ATOM 779 C CA . PHE A 1 99 ? -28.460 -2.036 40.394 1.00 89.88 99 PHE A CA 1
ATOM 780 C C . PHE A 1 99 ? -29.243 -0.982 41.182 1.00 89.88 99 PHE A C 1
ATOM 782 O O . PHE A 1 99 ? -28.678 0.014 41.635 1.00 89.88 99 PHE A O 1
ATOM 789 N N . LEU A 1 100 ? -30.548 -1.205 41.349 1.00 87.19 100 LEU A N 1
ATOM 790 C CA . LEU A 1 100 ? -31.444 -0.343 42.127 1.00 87.19 100 LEU A CA 1
ATOM 791 C C . LEU A 1 100 ? -31.452 -0.785 43.596 1.00 87.19 100 LEU A C 1
ATOM 793 O O . LEU A 1 100 ? -31.755 -1.943 43.883 1.00 87.19 100 LEU A O 1
ATOM 797 N N . PHE A 1 101 ? -31.183 0.130 44.532 1.00 77.69 101 PHE A N 1
ATOM 798 C CA . PHE A 1 101 ? -31.165 -0.207 45.965 1.00 77.69 101 PHE A CA 1
ATOM 799 C C . PHE A 1 101 ? -32.542 -0.178 46.630 1.00 77.69 101 PHE A C 1
ATOM 801 O O . PHE A 1 101 ? -32.736 -0.810 47.666 1.00 77.69 101 PHE A O 1
ATOM 808 N N . THR A 1 102 ? -33.516 0.543 46.068 1.00 67.00 102 THR A N 1
ATOM 809 C CA . THR A 1 102 ? -34.848 0.679 46.673 1.00 67.00 102 THR A CA 1
ATOM 810 C C . THR A 1 102 ? -35.960 0.827 45.634 1.00 67.00 102 THR A C 1
ATOM 812 O O . THR A 1 102 ? -35.770 1.413 44.571 1.00 67.00 102 THR A O 1
ATOM 815 N N . LYS A 1 103 ? -37.152 0.302 45.958 1.00 63.56 103 LYS A N 1
ATOM 816 C CA . LYS A 1 103 ? -38.405 0.514 45.201 1.00 63.56 103 LYS A CA 1
ATOM 817 C C . LYS A 1 103 ? -39.115 1.832 45.577 1.00 63.56 103 LYS A C 1
ATOM 819 O O . LYS A 1 103 ? -40.183 2.117 45.042 1.00 63.56 103 LYS A O 1
ATOM 824 N N . SER A 1 104 ? -38.567 2.603 46.521 1.00 59.31 104 SER A N 1
ATOM 825 C CA . SER A 1 104 ? -39.163 3.831 47.072 1.00 59.31 104 SER A CA 1
ATOM 826 C C . SER A 1 104 ? -38.765 5.100 46.293 1.00 59.31 104 SER A C 1
ATOM 828 O O . SER A 1 104 ? -37.899 5.065 45.424 1.00 59.31 104 SER A O 1
ATOM 830 N N . LYS A 1 105 ? -39.404 6.235 46.619 1.00 57.50 105 LYS A N 1
ATOM 831 C CA . LYS A 1 105 ? -39.312 7.549 45.944 1.00 57.50 105 LYS A CA 1
ATOM 832 C C . LYS A 1 105 ? -37.891 8.132 45.812 1.00 57.50 105 LYS A C 1
ATOM 834 O O . LYS A 1 105 ? -37.709 9.033 45.000 1.00 57.50 105 LYS A O 1
ATOM 839 N N . SER A 1 106 ? -36.906 7.616 46.547 1.00 63.97 106 SER A N 1
ATOM 840 C CA . SER A 1 106 ? -35.485 7.972 46.418 1.00 63.97 106 SER A CA 1
ATOM 841 C C . SER A 1 106 ? -34.757 6.892 45.617 1.00 63.97 106 SER A C 1
ATOM 843 O O . SER A 1 106 ? -34.269 5.924 46.192 1.00 63.97 106 SER A O 1
ATOM 845 N N . LYS A 1 107 ? -34.728 7.004 44.285 1.00 70.00 107 LYS A N 1
ATOM 846 C CA . LYS A 1 107 ? -34.130 5.995 43.392 1.00 70.00 107 LYS A CA 1
ATOM 847 C C . LYS A 1 107 ? -32.598 6.068 43.394 1.00 70.00 107 LYS A C 1
ATOM 849 O O . LYS A 1 107 ? -31.996 6.476 42.409 1.00 70.00 107 LYS A O 1
ATOM 854 N N . GLN A 1 108 ? -31.976 5.637 44.486 1.00 87.62 108 GLN A N 1
ATOM 855 C CA . GLN A 1 108 ? -30.529 5.437 44.522 1.00 87.62 108 GLN A CA 1
ATOM 856 C C . GLN A 1 108 ? -30.150 4.201 43.702 1.00 87.62 108 GLN A C 1
ATOM 858 O O . GLN A 1 108 ? -30.758 3.132 43.857 1.00 87.62 108 GLN A O 1
ATOM 863 N N . SER A 1 109 ? -29.130 4.332 42.855 1.00 89.50 109 SER A N 1
ATOM 864 C CA . SER A 1 109 ? -28.634 3.224 42.038 1.00 89.50 109 SER A CA 1
ATOM 865 C C . SER A 1 109 ? -27.120 3.251 41.850 1.00 89.50 109 SER A C 1
ATOM 867 O O . SER A 1 109 ? -26.487 4.309 41.870 1.00 89.50 109 SER A O 1
ATOM 869 N N . ILE A 1 110 ? -26.529 2.067 41.669 1.00 92.19 110 ILE A N 1
ATOM 870 C CA . ILE A 1 110 ? -25.167 1.913 41.144 1.00 92.19 110 ILE A CA 1
ATOM 871 C C . ILE A 1 110 ? -25.260 1.362 39.729 1.00 92.19 110 ILE A C 1
ATOM 873 O O . ILE A 1 110 ? -25.845 0.309 39.500 1.00 92.19 110 ILE A O 1
ATOM 877 N N . GLN A 1 111 ? -24.610 2.031 38.787 1.00 93.12 111 GLN A N 1
ATOM 878 C CA . GLN A 1 111 ? -24.419 1.545 37.432 1.00 93.12 111 GLN A CA 1
ATOM 879 C C . GLN A 1 111 ? -22.972 1.082 37.241 1.00 93.12 111 GLN A C 1
ATOM 881 O O . GLN A 1 111 ? -22.030 1.851 37.439 1.00 93.12 111 GLN A O 1
ATOM 886 N N . LEU A 1 112 ? -22.803 -0.165 36.806 1.00 95.88 112 LEU A N 1
ATOM 887 C CA . LEU A 1 112 ? -21.534 -0.708 36.328 1.00 95.88 112 LEU A CA 1
ATOM 888 C C . LEU A 1 112 ? -21.544 -0.705 34.802 1.00 95.88 112 LEU A C 1
ATOM 890 O O . LEU A 1 112 ? -22.528 -1.118 34.192 1.00 95.88 112 LEU A O 1
ATOM 894 N N . SER A 1 113 ? -20.470 -0.232 34.175 1.00 96.06 113 SER A N 1
ATOM 895 C CA . SER A 1 113 ? -20.305 -0.264 32.718 1.00 96.06 113 SER A CA 1
ATOM 896 C C . SER A 1 113 ? -18.929 -0.779 32.331 1.00 96.06 113 SER A C 1
ATOM 898 O O . SER A 1 113 ? -17.930 -0.324 32.880 1.00 96.06 113 SER A O 1
ATOM 900 N N . LEU A 1 114 ? -18.888 -1.688 31.363 1.00 96.38 114 LEU A N 1
ATOM 901 C CA . LEU A 1 114 ? -17.685 -2.178 30.709 1.00 96.38 114 LEU A CA 1
ATOM 902 C C . LEU A 1 114 ? -17.713 -1.742 29.244 1.00 96.38 114 LEU A C 1
ATOM 904 O O . LEU A 1 114 ? -18.611 -2.130 28.498 1.00 96.38 114 LEU A O 1
ATOM 908 N N . ASP A 1 115 ? -16.717 -0.965 28.845 1.00 96.00 115 ASP A N 1
ATOM 909 C CA . ASP A 1 115 ? -16.455 -0.573 27.465 1.00 96.00 115 ASP A CA 1
ATOM 910 C C . ASP A 1 115 ? -15.250 -1.377 26.946 1.00 96.00 115 ASP A C 1
ATOM 912 O O . ASP A 1 115 ? -14.207 -1.432 27.596 1.00 96.00 115 ASP A O 1
ATOM 916 N N . VAL A 1 116 ? -15.391 -2.016 25.785 1.00 94.25 116 VAL A N 1
ATOM 917 C CA . VAL A 1 116 ? -14.336 -2.748 25.073 1.00 94.25 116 VAL A CA 1
ATOM 918 C C . VAL A 1 116 ? -14.212 -2.172 23.669 1.00 94.25 116 VAL A C 1
ATOM 920 O O . VAL A 1 116 ? -15.076 -2.377 22.814 1.00 94.25 116 VAL A O 1
ATOM 923 N N . PHE A 1 117 ? -13.116 -1.469 23.424 1.00 93.50 117 PHE A N 1
ATOM 924 C CA . PHE A 1 117 ? -12.762 -0.934 22.119 1.00 93.50 117 PHE A CA 1
ATOM 925 C C . PHE A 1 117 ? -11.994 -1.975 21.316 1.00 93.50 117 PHE A C 1
ATOM 927 O O . PHE A 1 117 ? -11.142 -2.685 21.855 1.00 93.50 117 PHE A O 1
ATOM 934 N N . ASN A 1 118 ? -12.291 -2.051 20.020 1.00 92.31 118 ASN A N 1
ATOM 935 C CA . ASN A 1 118 ? -11.697 -2.998 19.085 1.00 92.31 118 ASN A CA 1
ATOM 936 C C . ASN A 1 118 ? -11.792 -4.465 19.563 1.00 92.31 118 ASN A C 1
ATOM 938 O O . ASN A 1 118 ? -10.834 -5.238 19.499 1.00 92.31 118 ASN A O 1
ATOM 942 N N . LEU A 1 119 ? -12.984 -4.867 20.013 1.00 92.44 119 LEU A N 1
ATOM 943 C CA . LEU A 1 119 ? -13.339 -6.234 20.406 1.00 92.44 119 LEU A CA 1
ATOM 944 C C . LEU A 1 119 ? -12.973 -7.265 19.328 1.00 92.44 119 LEU A C 1
ATOM 946 O O . LEU A 1 119 ? -12.577 -8.386 19.640 1.00 92.44 119 LEU A O 1
ATOM 950 N N . SER A 1 120 ? -13.057 -6.888 18.051 1.00 90.69 120 SER A N 1
ATOM 951 C CA . SER A 1 120 ? -12.607 -7.727 16.937 1.00 90.69 120 SER A CA 1
ATOM 952 C C . SER A 1 120 ? -11.155 -8.188 17.097 1.00 90.69 120 SER A C 1
ATOM 954 O O . SER A 1 120 ? -10.864 -9.358 16.859 1.00 90.69 120 SER A O 1
ATOM 956 N N . ASN A 1 121 ? -10.263 -7.302 17.548 1.00 92.81 121 ASN A N 1
ATOM 957 C CA . ASN A 1 121 ? -8.863 -7.638 17.787 1.00 92.81 121 ASN A CA 1
ATOM 958 C C . ASN A 1 121 ? -8.670 -8.546 19.014 1.00 92.81 121 ASN A C 1
ATOM 960 O O . ASN A 1 121 ? -7.776 -9.392 19.017 1.00 92.81 121 ASN A O 1
ATOM 964 N N . PHE A 1 122 ? -9.539 -8.414 20.026 1.00 87.94 122 PHE A N 1
ATOM 965 C CA . PHE A 1 122 ? -9.560 -9.304 21.192 1.00 87.94 122 PHE A CA 1
ATOM 966 C C . PHE A 1 122 ? -9.912 -10.748 20.800 1.00 87.94 122 PHE A C 1
ATOM 968 O O . PHE A 1 122 ? -9.295 -11.687 21.294 1.00 87.94 122 PHE A O 1
ATOM 975 N N . ILE A 1 123 ? -10.863 -10.923 19.873 1.00 88.50 123 ILE A N 1
ATOM 976 C CA . ILE A 1 123 ? -11.263 -12.238 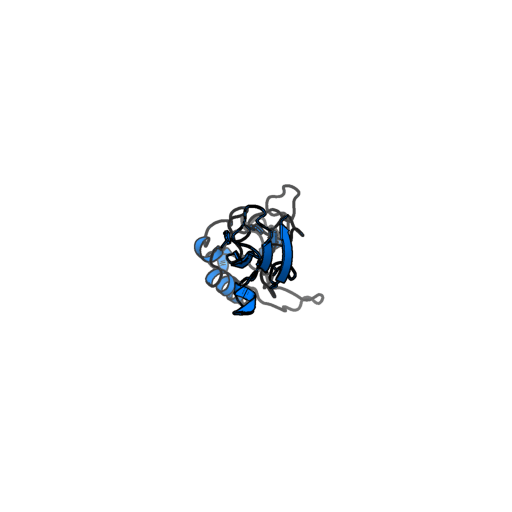19.342 1.00 88.50 123 ILE A CA 1
ATOM 977 C C . ILE A 1 123 ? -10.162 -12.830 18.449 1.00 88.50 123 ILE A C 1
ATOM 979 O O . ILE A 1 123 ? -9.848 -14.014 18.545 1.00 88.50 123 ILE A O 1
ATOM 983 N N . SER A 1 124 ? -9.569 -12.018 17.568 1.00 88.31 124 SER A N 1
ATOM 984 C CA . SER A 1 124 ? -8.482 -12.443 16.684 1.00 88.31 124 SER A CA 1
ATOM 985 C C . SER A 1 124 ? -7.510 -11.304 16.418 1.00 88.31 124 SER A C 1
ATOM 987 O O . SER A 1 124 ? -7.890 -10.256 15.903 1.00 88.31 124 SER A O 1
ATOM 989 N N . ARG A 1 125 ? -6.214 -11.555 16.635 1.00 85.50 125 ARG A N 1
ATOM 990 C CA . ARG A 1 125 ? -5.137 -10.571 16.409 1.00 85.50 125 ARG A CA 1
ATOM 991 C C . ARG A 1 125 ? -5.029 -10.086 14.958 1.00 85.50 125 ARG A C 1
ATOM 993 O O . ARG A 1 125 ? -4.367 -9.086 14.687 1.00 85.50 125 ARG A O 1
ATOM 1000 N N . ASN A 1 126 ? -5.626 -10.812 14.011 1.00 86.69 126 ASN A N 1
ATOM 1001 C CA . ASN A 1 126 ? -5.664 -10.420 12.603 1.00 86.69 126 ASN A CA 1
ATOM 1002 C C . ASN A 1 126 ? -6.852 -9.522 12.255 1.00 86.69 126 ASN A C 1
ATOM 1004 O O . ASN A 1 126 ? -6.838 -8.898 11.197 1.00 86.69 126 ASN A O 1
ATOM 1008 N N . TRP A 1 127 ? -7.858 -9.447 13.121 1.00 88.88 127 TRP A N 1
ATOM 1009 C CA . TRP A 1 127 ? -9.017 -8.583 12.951 1.00 88.88 127 TRP A CA 1
ATOM 1010 C C . TRP A 1 127 ? -8.804 -7.265 13.689 1.00 88.88 127 TRP A C 1
ATOM 1012 O O . TRP A 1 127 ? -7.956 -7.161 14.576 1.00 88.88 127 TRP A O 1
ATOM 1022 N N . GLY A 1 128 ? -9.545 -6.229 13.297 1.00 89.88 128 GLY A N 1
ATOM 1023 C CA . GLY A 1 128 ? -9.409 -4.928 13.945 1.00 89.88 128 GLY A CA 1
ATOM 1024 C C . GLY A 1 128 ? -8.130 -4.165 13.602 1.00 89.88 128 GLY A C 1
ATOM 1025 O O . GLY A 1 128 ? -7.849 -3.163 14.256 1.00 89.88 128 GLY A O 1
ATOM 1026 N N . LYS A 1 129 ? -7.338 -4.635 12.624 1.00 93.62 129 LYS A N 1
ATOM 1027 C CA . LYS A 1 129 ? -6.138 -3.932 12.154 1.00 93.62 129 LYS A CA 1
ATOM 1028 C C . LYS A 1 129 ? -6.546 -2.648 11.441 1.00 93.62 129 LYS A C 1
ATOM 1030 O O . LYS A 1 129 ? -7.366 -2.683 10.526 1.00 93.62 129 LYS A O 1
ATOM 1035 N N . GLN A 1 130 ? -5.945 -1.549 11.869 1.00 93.00 130 G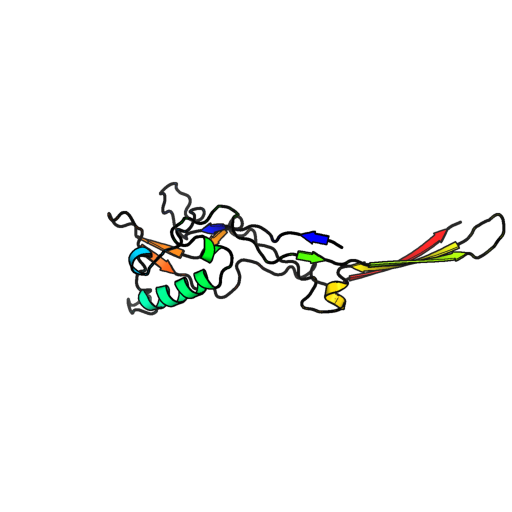LN A N 1
ATOM 1036 C CA . GLN A 1 130 ? -6.116 -0.231 11.281 1.00 93.00 130 GLN A CA 1
ATOM 1037 C C . GLN A 1 130 ? -4.914 0.057 10.391 1.00 93.00 130 GLN A C 1
ATOM 1039 O O . GLN A 1 130 ? -3.778 0.115 10.861 1.00 93.00 130 GLN A O 1
ATOM 1044 N N . TYR A 1 131 ? -5.160 0.183 9.094 1.00 94.25 131 TYR A N 1
ATOM 1045 C CA . TYR A 1 131 ? -4.155 0.492 8.090 1.00 94.25 131 TYR A CA 1
ATOM 1046 C C . TYR A 1 131 ? -4.149 1.987 7.796 1.00 94.25 131 TYR A C 1
ATOM 1048 O O . TYR A 1 131 ? -5.209 2.605 7.682 1.00 94.25 131 TYR A O 1
ATOM 1056 N N . PHE A 1 132 ? -2.956 2.548 7.629 1.00 92.38 132 PHE A N 1
ATOM 1057 C CA . PHE A 1 132 ? -2.764 3.930 7.206 1.00 92.38 132 PHE A CA 1
ATOM 1058 C C . PHE A 1 132 ? -1.575 4.037 6.252 1.00 92.38 132 PHE A C 1
ATOM 1060 O O . PHE A 1 132 ? -0.672 3.198 6.255 1.00 92.38 132 PHE A O 1
ATOM 1067 N N . VAL A 1 133 ? -1.569 5.085 5.436 1.00 92.31 133 VAL A N 1
ATOM 1068 C CA . VAL A 1 133 ? -0.452 5.401 4.540 1.00 92.31 133 VAL A CA 1
ATOM 1069 C C . VAL A 1 133 ? 0.381 6.488 5.213 1.00 92.31 133 VAL A C 1
ATOM 1071 O O . VAL A 1 133 ? -0.160 7.560 5.497 1.00 92.31 133 VAL A O 1
ATOM 1074 N N . PRO A 1 134 ? 1.670 6.248 5.507 1.00 86.88 134 PRO A N 1
ATOM 1075 C CA . PRO A 1 134 ? 2.527 7.274 6.081 1.00 86.88 134 PRO A CA 1
ATOM 1076 C C . PRO A 1 134 ? 2.614 8.498 5.169 1.00 86.88 134 PRO A C 1
ATOM 1078 O O . PRO A 1 134 ? 2.891 8.382 3.975 1.00 86.88 134 PRO A O 1
ATOM 1081 N N . ASN A 1 135 ? 2.443 9.692 5.735 1.00 85.00 135 ASN A N 1
ATOM 1082 C CA . ASN A 1 135 ? 2.508 10.939 4.973 1.00 85.00 135 ASN A CA 1
ATOM 1083 C C . ASN A 1 135 ? 3.951 11.432 4.745 1.00 85.00 135 ASN A C 1
ATOM 1085 O O . ASN A 1 135 ? 4.234 12.621 4.838 1.00 85.00 135 ASN A O 1
ATOM 1089 N N . ILE A 1 136 ? 4.883 10.512 4.494 1.00 79.88 136 ILE A N 1
ATOM 1090 C CA . ILE A 1 136 ? 6.308 10.834 4.318 1.00 79.88 136 ILE A CA 1
ATOM 1091 C C . ILE A 1 136 ? 6.533 11.500 2.951 1.00 79.88 136 ILE A C 1
ATOM 1093 O O . ILE A 1 136 ? 7.379 12.376 2.816 1.00 79.88 136 ILE A O 1
ATOM 1097 N N . LEU A 1 137 ? 5.736 11.114 1.950 1.00 81.38 137 LEU A N 1
ATOM 1098 C CA . LEU A 1 137 ? 5.788 11.625 0.580 1.00 81.38 137 LEU A CA 1
ATOM 1099 C C . LEU A 1 137 ? 4.388 12.004 0.075 1.00 81.38 137 LEU A C 1
ATOM 1101 O O . LEU A 1 137 ? 4.006 11.613 -1.019 1.00 81.38 137 LEU A O 1
ATOM 1105 N N . ASN A 1 138 ? 3.577 12.711 0.869 1.00 84.12 138 ASN A N 1
ATOM 1106 C CA . ASN A 1 138 ? 2.211 13.100 0.469 1.00 84.12 138 ASN A CA 1
ATOM 1107 C C . ASN A 1 138 ? 1.310 11.906 0.087 1.00 84.12 138 ASN A C 1
ATOM 1109 O O . ASN A 1 138 ? 0.551 11.978 -0.877 1.00 84.12 138 ASN A O 1
ATOM 1113 N N . ALA A 1 139 ? 1.434 10.788 0.814 1.00 86.62 139 ALA A N 1
ATOM 1114 C CA . ALA A 1 139 ? 0.797 9.504 0.494 1.00 86.62 139 ALA A CA 1
ATOM 1115 C C . ALA A 1 139 ? 1.124 8.965 -0.918 1.00 86.62 139 ALA A C 1
ATOM 1117 O O . ALA A 1 139 ? 0.352 8.201 -1.504 1.00 86.62 139 ALA A O 1
ATOM 1118 N N . ASN A 1 140 ? 2.283 9.340 -1.465 1.00 91.31 140 ASN A N 1
ATOM 1119 C CA . ASN A 1 140 ? 2.820 8.757 -2.683 1.00 91.31 140 ASN A CA 1
ATOM 1120 C C . ASN A 1 140 ? 3.704 7.547 -2.361 1.00 91.31 140 ASN A C 1
ATOM 1122 O O . ASN A 1 140 ? 4.466 7.539 -1.394 1.00 91.31 140 ASN A O 1
ATOM 1126 N N . TYR A 1 141 ? 3.620 6.537 -3.217 1.00 92.62 141 TYR A N 1
ATOM 1127 C CA . TYR A 1 141 ? 4.419 5.328 -3.174 1.00 92.62 141 TYR A CA 1
ATOM 1128 C C . TYR A 1 141 ? 5.271 5.220 -4.435 1.00 92.62 141 TYR A C 1
ATOM 1130 O O . TYR A 1 141 ? 4.758 5.190 -5.555 1.00 92.62 141 TYR A O 1
ATOM 1138 N N . GLN A 1 142 ? 6.582 5.168 -4.236 1.00 92.12 142 GLN A N 1
ATOM 1139 C CA . GLN A 1 142 ? 7.582 5.205 -5.293 1.00 92.12 142 GLN A CA 1
ATOM 1140 C C . GLN A 1 142 ? 7.894 3.796 -5.804 1.00 92.12 142 GLN A C 1
ATOM 1142 O O . GLN A 1 142 ? 8.627 3.044 -5.162 1.00 92.12 142 GLN A O 1
ATOM 1147 N N . LEU A 1 143 ? 7.347 3.433 -6.964 1.00 93.56 143 LEU A N 1
ATOM 1148 C CA . LEU A 1 143 ? 7.501 2.079 -7.519 1.00 93.56 143 LEU A CA 1
ATOM 1149 C C . LEU A 1 143 ? 8.586 1.992 -8.600 1.00 93.56 143 LEU A C 1
ATOM 1151 O O . LEU A 1 143 ? 9.243 0.962 -8.749 1.00 93.56 143 LEU A O 1
ATOM 1155 N N . LEU A 1 144 ? 8.758 3.069 -9.364 1.00 94.50 144 LEU A N 1
ATOM 1156 C CA . LEU A 1 144 ? 9.627 3.121 -10.536 1.00 94.50 144 LEU A CA 1
ATOM 1157 C C . LEU A 1 144 ? 10.574 4.312 -10.418 1.00 94.50 144 LEU A C 1
ATOM 1159 O O . LEU A 1 144 ? 10.139 5.404 -10.069 1.00 94.50 144 LEU A O 1
ATOM 1163 N N . THR A 1 145 ? 11.850 4.122 -10.733 1.00 94.81 145 THR A N 1
ATOM 1164 C CA . THR A 1 145 ? 12.862 5.187 -10.724 1.00 94.81 145 THR A CA 1
ATOM 1165 C C . THR A 1 145 ? 13.198 5.599 -12.144 1.00 94.81 145 THR A C 1
ATOM 1167 O O . THR A 1 145 ? 13.542 4.747 -12.960 1.00 94.81 145 THR A O 1
ATOM 1170 N N . LEU A 1 146 ? 13.137 6.895 -12.433 1.00 93.12 146 LEU A N 1
ATOM 1171 C CA . LEU A 1 146 ? 13.629 7.479 -13.671 1.00 93.12 146 LEU A CA 1
ATOM 1172 C C . LEU A 1 146 ? 15.161 7.438 -13.698 1.00 93.12 146 LEU A C 1
ATOM 1174 O O . LEU A 1 146 ? 15.814 7.983 -12.814 1.00 93.12 146 LEU A O 1
ATOM 1178 N N . GLN A 1 147 ? 15.726 6.829 -14.740 1.00 91.81 147 GLN A N 1
ATOM 1179 C CA . GLN A 1 147 ? 17.172 6.798 -14.974 1.00 91.81 147 GLN A CA 1
ATOM 1180 C C . GLN A 1 147 ? 17.604 7.863 -15.978 1.00 91.81 147 GLN A C 1
ATOM 1182 O O . GLN A 1 147 ? 18.555 8.606 -15.758 1.00 91.81 147 GLN A O 1
ATOM 1187 N N . SER A 1 148 ? 16.906 7.941 -17.108 1.00 87.94 148 SER A N 1
ATOM 1188 C CA . SER A 1 148 ? 17.154 8.968 -18.115 1.00 87.94 148 SER A CA 1
ATOM 1189 C C . SER A 1 148 ? 15.935 9.161 -19.001 1.00 87.94 148 SER A C 1
ATOM 1191 O O . SER A 1 148 ? 15.126 8.254 -19.186 1.00 87.94 148 SER A O 1
ATOM 1193 N N . ILE A 1 149 ? 15.825 10.347 -19.587 1.00 82.69 149 ILE A N 1
ATOM 1194 C CA . ILE A 1 149 ? 14.864 10.634 -20.649 1.00 82.69 149 ILE A CA 1
ATOM 1195 C C . ILE A 1 149 ? 15.682 10.760 -21.931 1.00 82.69 149 ILE A C 1
ATOM 1197 O O . ILE A 1 149 ? 16.384 11.752 -22.123 1.00 82.69 149 ILE A O 1
ATOM 1201 N N . THR A 1 150 ? 15.653 9.732 -22.775 1.00 73.50 150 THR A N 1
ATOM 1202 C CA . THR A 1 150 ? 16.240 9.785 -24.120 1.00 73.50 150 THR A CA 1
ATOM 1203 C C . THR A 1 150 ? 15.306 10.531 -25.079 1.00 73.50 150 THR A C 1
ATOM 1205 O O . THR A 1 150 ? 14.146 10.759 -24.762 1.00 73.50 150 THR A O 1
ATOM 1208 N N . ASN A 1 151 ? 15.780 10.901 -26.276 1.00 60.72 151 ASN A N 1
ATOM 1209 C CA . ASN A 1 151 ? 14.948 11.545 -27.314 1.00 60.72 151 ASN A CA 1
ATOM 1210 C C . ASN A 1 151 ? 13.785 10.660 -27.823 1.00 60.72 151 ASN A C 1
ATOM 1212 O O . ASN A 1 151 ? 12.982 11.100 -28.642 1.00 60.72 151 ASN A O 1
ATOM 1216 N N . SER A 1 152 ? 13.699 9.409 -27.365 1.00 58.25 152 SER A N 1
ATOM 1217 C CA . SER A 1 152 ? 12.520 8.562 -27.503 1.00 58.25 152 SER A CA 1
ATOM 1218 C C . SER A 1 152 ? 11.417 9.037 -26.558 1.00 58.25 152 SER A C 1
ATOM 1220 O O . SER A 1 152 ? 11.671 9.360 -25.406 1.00 58.25 152 SER A O 1
ATOM 1222 N N . THR A 1 153 ? 10.167 8.976 -26.997 1.00 65.69 153 THR A N 1
ATOM 1223 C CA . THR A 1 153 ? 8.950 9.341 -26.246 1.00 65.69 153 THR A CA 1
ATOM 1224 C C . THR A 1 153 ? 8.715 8.568 -24.933 1.00 65.69 153 THR A C 1
ATOM 1226 O O . THR A 1 153 ? 7.671 8.744 -24.311 1.00 65.69 153 THR A O 1
ATOM 1229 N N . LYS A 1 154 ? 9.648 7.708 -24.503 1.00 78.94 154 LYS A N 1
ATOM 1230 C CA . LYS A 1 154 ? 9.558 6.882 -23.294 1.00 78.94 154 LYS A CA 1
ATOM 1231 C C . LYS A 1 154 ? 10.813 7.033 -22.423 1.00 78.94 154 LYS A C 1
ATOM 1233 O O . LYS A 1 154 ? 11.920 6.946 -22.962 1.00 78.94 154 LYS A O 1
ATOM 1238 N N . PRO A 1 155 ? 10.657 7.225 -21.100 1.00 88.06 155 PRO A N 1
ATOM 1239 C CA . PRO A 1 155 ? 11.771 7.283 -20.162 1.00 88.06 155 PRO A CA 1
ATOM 1240 C C . PRO A 1 155 ? 12.414 5.904 -19.971 1.00 88.06 155 PRO A C 1
ATOM 1242 O O . PRO A 1 155 ? 11.743 4.879 -20.052 1.00 88.06 155 PRO A O 1
ATOM 1245 N N . ASN A 1 156 ? 13.715 5.877 -19.696 1.00 91.81 156 ASN A N 1
ATOM 1246 C CA . ASN A 1 156 ? 14.410 4.700 -19.181 1.00 91.81 156 ASN A CA 1
ATOM 1247 C C . ASN A 1 156 ? 14.195 4.628 -17.673 1.00 91.81 156 ASN A C 1
ATOM 1249 O O . ASN A 1 156 ? 14.438 5.617 -16.974 1.00 91.81 156 ASN A O 1
ATOM 1253 N N . ILE A 1 157 ? 13.770 3.471 -17.173 1.00 94.56 157 ILE A N 1
ATOM 1254 C CA . ILE A 1 157 ? 13.383 3.319 -15.768 1.00 94.56 157 ILE A CA 1
ATOM 1255 C C . ILE A 1 157 ? 13.990 2.076 -15.116 1.00 94.56 157 ILE A C 1
ATOM 1257 O O . ILE A 1 157 ? 14.378 1.123 -15.789 1.00 94.56 157 ILE A O 1
ATOM 1261 N N . ASN A 1 158 ? 14.025 2.066 -13.785 1.00 96.06 158 ASN A N 1
ATOM 1262 C CA . ASN A 1 158 ? 14.238 0.860 -12.990 1.00 96.06 158 ASN A CA 1
ATOM 1263 C C . ASN A 1 158 ? 13.040 0.563 -12.100 1.00 96.06 158 ASN A C 1
ATOM 1265 O O . ASN A 1 158 ? 12.345 1.469 -11.639 1.00 96.06 158 ASN A O 1
ATOM 1269 N N . PHE A 1 159 ? 12.833 -0.721 -11.831 1.00 96.19 159 PHE A N 1
ATOM 1270 C CA . PHE A 1 159 ? 11.831 -1.177 -10.881 1.00 96.19 159 PHE A CA 1
ATOM 1271 C C . PHE A 1 159 ? 12.415 -1.251 -9.468 1.00 96.19 159 PHE A C 1
ATOM 1273 O O . PHE A 1 159 ? 13.358 -2.003 -9.215 1.00 96.19 159 PHE A O 1
ATOM 1280 N N . ASN A 1 160 ? 11.817 -0.517 -8.528 1.00 93.19 160 ASN A N 1
ATOM 1281 C CA . ASN A 1 160 ? 12.162 -0.614 -7.114 1.00 93.19 160 ASN A CA 1
ATOM 1282 C C . ASN A 1 160 ? 11.316 -1.717 -6.487 1.00 93.19 160 ASN A C 1
ATOM 1284 O O . ASN A 1 160 ? 10.198 -1.459 -6.042 1.00 93.19 160 ASN A O 1
ATOM 1288 N N . LYS A 1 161 ? 11.831 -2.951 -6.466 1.00 90.25 161 LYS A N 1
ATOM 1289 C CA . LYS A 1 161 ? 11.103 -4.098 -5.910 1.00 90.25 161 LYS A CA 1
ATOM 1290 C C . LYS A 1 161 ? 10.676 -3.820 -4.459 1.00 90.25 161 LYS A C 1
ATOM 1292 O O . LYS A 1 161 ? 11.546 -3.712 -3.591 1.00 90.25 161 LYS A O 1
ATOM 1297 N N . PRO A 1 162 ? 9.363 -3.745 -4.170 1.00 88.94 162 PRO A N 1
ATOM 1298 C CA . PRO A 1 162 ? 8.879 -3.524 -2.815 1.00 88.94 162 PRO A CA 1
ATOM 1299 C C . PRO A 1 162 ? 9.329 -4.623 -1.854 1.00 88.94 162 PRO A C 1
ATOM 1301 O O . PRO A 1 162 ? 9.121 -5.807 -2.116 1.00 88.94 162 PRO A O 1
ATOM 1304 N N . THR A 1 163 ? 9.898 -4.235 -0.714 1.00 85.75 163 THR A N 1
ATOM 1305 C CA . THR A 1 163 ? 10.170 -5.149 0.411 1.00 85.75 163 THR A CA 1
ATOM 1306 C C . THR A 1 163 ? 9.016 -5.187 1.411 1.00 85.75 163 THR A C 1
ATOM 1308 O O . THR A 1 163 ? 8.873 -6.145 2.170 1.00 85.75 163 THR A O 1
ATOM 1311 N N . THR A 1 164 ? 8.172 -4.154 1.403 1.00 84.69 164 THR A N 1
ATOM 1312 C CA . THR A 1 164 ? 7.015 -3.980 2.282 1.00 84.69 164 THR A CA 1
ATOM 1313 C C . THR A 1 164 ? 5.842 -3.368 1.518 1.00 84.69 164 THR A C 1
ATOM 1315 O O . THR A 1 164 ? 5.970 -2.921 0.377 1.00 84.69 164 THR A O 1
ATOM 1318 N N . THR A 1 165 ? 4.668 -3.362 2.147 1.00 89.38 165 THR A N 1
ATOM 1319 C CA . THR A 1 165 ? 3.475 -2.714 1.601 1.00 89.38 165 THR A CA 1
ATOM 1320 C C . THR A 1 165 ? 3.577 -1.183 1.654 1.00 89.38 165 THR A C 1
ATOM 1322 O O . THR A 1 165 ? 4.212 -0.654 2.566 1.00 89.38 165 THR A O 1
ATOM 1325 N N . PRO A 1 166 ? 2.870 -0.454 0.766 1.00 89.06 166 PRO A N 1
ATOM 1326 C CA . PRO A 1 166 ? 2.771 1.014 0.805 1.00 89.06 166 PRO A CA 1
ATOM 1327 C C . PRO A 1 166 ? 2.170 1.603 2.091 1.00 89.06 166 PRO A C 1
ATOM 1329 O O . PRO A 1 166 ? 2.255 2.804 2.331 1.00 89.06 166 PRO A O 1
ATOM 1332 N N . TRP A 1 167 ? 1.525 0.770 2.905 1.00 92.50 167 TRP A N 1
ATOM 1333 C CA . TRP A 1 167 ? 0.842 1.155 4.133 1.00 92.50 167 TRP A CA 1
ATOM 1334 C C . TRP A 1 167 ? 1.425 0.445 5.351 1.00 92.50 167 TRP A C 1
ATOM 1336 O O . TRP A 1 167 ? 2.050 -0.614 5.246 1.00 92.50 167 TRP A O 1
ATOM 1346 N N . GLN A 1 168 ? 1.150 1.011 6.521 1.00 92.19 168 GLN A N 1
ATOM 1347 C CA . GLN A 1 168 ? 1.516 0.475 7.826 1.00 92.19 168 GLN A CA 1
ATOM 1348 C C . GLN A 1 168 ? 0.268 0.151 8.650 1.00 92.19 168 GLN A C 1
ATOM 1350 O O . GLN A 1 168 ? -0.838 0.591 8.339 1.00 92.19 168 GLN A O 1
ATOM 1355 N N . VAL A 1 169 ? 0.454 -0.658 9.694 1.00 93.06 169 VAL A N 1
ATOM 1356 C CA . VAL A 1 169 ? -0.582 -0.942 10.693 1.00 93.06 169 VAL A CA 1
ATOM 1357 C C . VAL A 1 169 ? -0.363 -0.009 11.875 1.00 93.06 169 VAL A C 1
ATOM 1359 O O . VAL A 1 169 ? 0.736 0.026 12.426 1.00 93.06 169 VAL A O 1
ATOM 1362 N N . ASP A 1 170 ? -1.396 0.727 12.274 1.00 91.38 170 ASP A N 1
ATOM 1363 C CA . ASP A 1 170 ? -1.346 1.588 13.452 1.00 91.38 170 ASP A CA 1
ATOM 1364 C C . ASP A 1 170 ? -1.263 0.718 14.717 1.00 91.38 170 ASP A C 1
ATOM 1366 O O . ASP A 1 170 ? -2.175 -0.075 14.988 1.00 91.38 170 ASP A O 1
ATOM 1370 N N . PRO A 1 171 ? -0.184 0.831 15.506 1.00 88.94 171 PRO A N 1
ATOM 1371 C CA . PRO A 1 171 ? 0.035 -0.042 16.644 1.00 88.94 171 PRO A CA 1
ATOM 1372 C C . PRO A 1 171 ? -0.874 0.266 17.834 1.00 88.94 171 PRO A C 1
ATOM 1374 O O . PRO A 1 171 ? -0.981 -0.596 18.701 1.00 88.94 171 PRO A O 1
ATOM 1377 N N . ILE A 1 172 ? -1.480 1.452 17.927 1.00 86.00 172 ILE A N 1
ATOM 1378 C CA . ILE A 1 172 ? -2.310 1.881 19.061 1.00 86.00 172 ILE A CA 1
ATOM 1379 C C . ILE A 1 172 ? -3.773 1.553 18.780 1.00 86.00 172 ILE A C 1
ATOM 1381 O O . ILE A 1 172 ? -4.417 0.870 19.578 1.00 86.00 172 ILE A O 1
ATOM 1385 N N . THR A 1 173 ? -4.289 1.997 17.635 1.00 86.50 173 THR A N 1
ATOM 1386 C CA . THR A 1 173 ? -5.709 1.830 17.287 1.00 86.50 173 THR A CA 1
ATOM 1387 C C . THR A 1 173 ? -6.046 0.390 16.891 1.00 86.50 173 THR A C 1
ATOM 1389 O O . THR A 1 173 ? -7.186 -0.049 17.036 1.00 86.50 173 THR A O 1
ATOM 1392 N N . SER A 1 174 ? -5.044 -0.405 16.500 1.00 92.31 174 SER A N 1
ATOM 1393 C CA . SER A 1 174 ? -5.220 -1.841 16.244 1.00 92.31 174 SER A CA 1
ATOM 1394 C C . SER A 1 174 ? -5.286 -2.709 17.506 1.00 92.31 174 SER A C 1
ATOM 1396 O O . SER A 1 174 ? -5.442 -3.919 17.373 1.00 92.31 174 SER A O 1
ATOM 1398 N N . ARG A 1 175 ? -5.139 -2.154 18.718 1.00 91.56 175 ARG A N 1
ATOM 1399 C CA . ARG A 1 175 ? -5.203 -2.925 19.975 1.00 91.56 175 ARG A CA 1
ATOM 1400 C C . ARG A 1 175 ? -6.606 -2.911 20.562 1.00 91.56 175 ARG A C 1
ATOM 1402 O O . ARG A 1 175 ? -7.285 -1.889 20.523 1.00 91.56 175 ARG A O 1
ATOM 1409 N N . ALA A 1 176 ? -6.986 -4.019 21.191 1.00 93.12 176 ALA A N 1
ATOM 1410 C CA . ALA A 1 176 ? -8.136 -4.035 22.084 1.00 93.12 176 ALA A CA 1
ATOM 1411 C C . ALA A 1 176 ? -7.840 -3.234 23.363 1.00 93.12 176 ALA A C 1
ATOM 1413 O O . ALA A 1 176 ? -6.767 -3.376 23.955 1.00 93.12 176 ALA A O 1
ATOM 1414 N N . GLN A 1 177 ? -8.792 -2.407 23.792 1.00 92.81 177 GLN A N 1
ATOM 1415 C CA . GLN A 1 177 ? -8.696 -1.612 25.021 1.00 92.81 177 GLN A CA 1
ATOM 1416 C C . GLN A 1 177 ? -9.978 -1.775 25.834 1.00 92.81 177 GLN A C 1
ATOM 1418 O O . GLN A 1 177 ? -11.060 -1.866 25.261 1.00 92.81 177 GLN A O 1
ATOM 1423 N N . GLY A 1 178 ? -9.862 -1.825 27.160 1.00 94.31 178 GLY A N 1
ATOM 1424 C CA . GLY A 1 178 ? -10.998 -1.983 28.064 1.00 94.31 178 GLY A CA 1
ATOM 1425 C C . GLY A 1 178 ? -11.072 -0.846 29.077 1.00 94.31 178 GLY A C 1
ATOM 1426 O O . GLY A 1 178 ? -10.042 -0.428 29.603 1.00 94.31 178 GLY A O 1
ATOM 1427 N N . GLN A 1 179 ? -12.281 -0.377 29.376 1.00 95.69 179 GLN A N 1
ATOM 1428 C CA . GLN A 1 179 ? -12.551 0.608 30.420 1.00 95.69 179 GLN A CA 1
ATOM 1429 C C . GLN A 1 179 ? -13.710 0.134 31.302 1.00 95.69 179 GLN A C 1
ATOM 1431 O O . GLN A 1 179 ? -14.782 -0.213 30.810 1.00 95.69 179 GLN A O 1
ATOM 1436 N N . LEU A 1 180 ? -13.500 0.150 32.619 1.00 96.44 180 LEU A N 1
ATOM 1437 C CA . LEU A 1 180 ? -14.534 -0.107 33.619 1.00 96.44 180 LEU A CA 1
ATOM 1438 C C . LEU A 1 180 ? -14.968 1.222 34.244 1.00 96.44 180 LEU A C 1
ATOM 1440 O O . LEU A 1 180 ? -14.131 1.995 34.703 1.00 96.44 180 LEU A O 1
ATOM 1444 N N . THR A 1 181 ? -16.274 1.472 34.282 1.00 97.12 181 THR A N 1
ATOM 1445 C CA . THR A 1 181 ? -16.869 2.669 34.885 1.00 97.12 181 THR A CA 1
ATOM 1446 C C . THR A 1 181 ? -17.873 2.275 35.960 1.00 97.12 181 THR A C 1
ATOM 1448 O O . THR A 1 181 ? -18.739 1.431 35.728 1.00 97.12 181 THR A O 1
ATOM 1451 N N . VAL A 1 182 ? -17.793 2.937 37.115 1.00 96.06 182 VAL A N 1
ATOM 1452 C CA . VAL A 1 182 ? -18.786 2.858 38.192 1.00 96.06 182 VAL A CA 1
ATOM 1453 C C . VAL A 1 182 ? -19.431 4.230 38.341 1.00 96.06 182 VAL A C 1
ATOM 1455 O O . VAL A 1 182 ? -18.728 5.231 38.471 1.00 96.06 182 VAL A O 1
ATOM 1458 N N . ARG A 1 183 ? -20.763 4.288 38.316 1.00 94.12 183 ARG A N 1
ATOM 1459 C CA . ARG A 1 183 ? -21.533 5.518 38.534 1.00 94.12 183 ARG A CA 1
ATOM 1460 C C . ARG A 1 183 ? -22.524 5.308 39.668 1.00 94.12 183 ARG A C 1
ATOM 1462 O O . ARG A 1 183 ? -23.255 4.324 39.667 1.00 94.12 183 ARG A O 1
ATOM 1469 N N . TYR A 1 184 ? -22.558 6.252 40.600 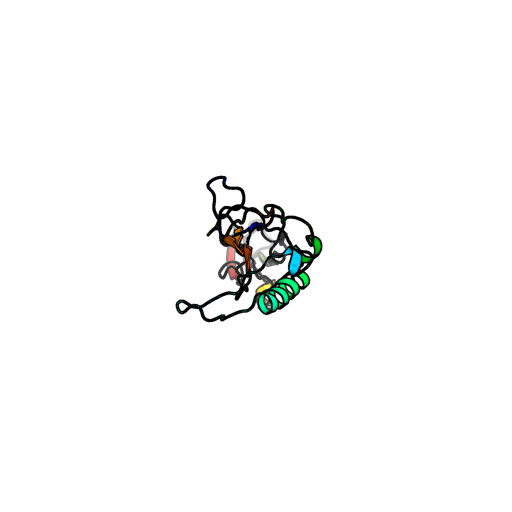1.00 92.06 184 TYR A N 1
ATOM 1470 C CA . TYR A 1 184 ? -23.576 6.337 41.640 1.00 92.06 184 TYR A CA 1
ATOM 1471 C C . TYR A 1 184 ? -24.584 7.429 41.276 1.00 92.06 184 TYR A C 1
ATOM 1473 O O . TYR A 1 184 ? -24.176 8.543 40.942 1.00 92.06 184 TYR A O 1
ATOM 1481 N N . ASN A 1 185 ? -25.874 7.105 41.331 1.00 86.94 185 ASN A N 1
ATOM 1482 C CA . ASN A 1 185 ? -26.970 8.039 41.084 1.00 86.94 185 ASN A CA 1
ATOM 1483 C C . ASN A 1 185 ? -27.726 8.278 42.400 1.00 86.94 185 ASN A C 1
ATOM 1485 O O . ASN A 1 185 ? -28.092 7.311 43.077 1.00 86.94 185 ASN A O 1
ATOM 1489 N N . PHE A 1 186 ? -27.912 9.552 42.759 1.00 84.56 186 PHE A N 1
ATOM 1490 C CA . PHE A 1 186 ? -28.574 9.999 43.990 1.00 84.56 186 PHE A CA 1
ATOM 1491 C C . PHE A 1 186 ? -30.039 10.380 43.766 1.00 84.56 186 PHE A C 1
ATOM 1493 O O . PHE A 1 186 ? -30.362 10.885 42.667 1.00 84.56 186 PHE A O 1
#